Protein AF-0000000066933331 (afdb_homodimer)

Sequence (356 aa):
MRSFTIAAAAALVSSAYAAPWTMGGLWGAKFDPTKCLTQGTVESIVDGFGKLISAYTDADAQRLLADDLVDYSDSINSLIGAPVGTATFPSKAAFMAGQGSQPPVPFELLAIEAYNCDTISLRWIGGLQPQPVKGITVLKASNSQGKKDTWQISTIFTEFNSIAWLQDIGGNVTYPSHMRSFTIAAAAALVSSAYAAPWTMGGLWGAKFDPTKCLTQGTVESIVDGFGKLISAYTDADAQRLLADDLVDYSDSINSLIGAPVGTATFPSKAAFMAGQGSQPPVPFELLAIEAYNCDTISLRWIGGLQPQPVKGITVLKASNSQGKKDTWQISTIFTEFNSIAWLQDIGGNVTYPSH

Organism: NCBI:txid1442368

Radius of gyration: 22.14 Å; Cα contacts (8 Å, |Δi|>4): 715; chains: 2; bounding box: 52×59×104 Å

InterPro domains:
  IPR058645 NTF2-like domain [PF26534] (35-171)

Solvent-accessible surface area (backbone atoms only — not comparable to full-atom values): 19143 Å² total; per-residue (Å²): 135,87,78,78,77,77,78,78,77,77,76,77,75,71,74,74,71,69,61,70,75,68,35,28,38,73,89,65,39,64,64,47,56,44,74,25,57,44,72,70,54,49,52,50,52,52,52,50,52,44,33,55,47,39,59,62,48,70,68,56,49,62,62,42,41,28,84,75,14,34,31,35,22,48,20,58,16,58,74,72,72,41,67,68,89,46,65,61,22,77,29,38,66,48,37,52,55,53,51,71,68,48,77,65,40,52,63,42,82,70,41,79,63,23,48,43,53,42,25,38,31,34,34,33,38,32,66,49,55,89,43,64,27,50,32,35,38,39,39,33,45,42,40,90,77,57,39,70,87,46,58,16,38,32,34,39,40,40,18,20,19,29,49,43,50,39,44,41,68,60,20,47,75,42,72,53,84,128,136,84,79,77,78,78,77,79,76,77,74,76,74,69,74,72,72,68,62,68,75,67,34,29,37,76,88,68,42,64,64,47,55,44,74,27,60,44,71,69,53,49,51,51,51,52,51,49,53,44,34,55,46,39,60,62,47,69,67,55,48,62,63,43,41,28,84,75,15,34,31,34,21,46,20,57,16,58,75,72,71,42,66,67,90,45,66,60,21,77,28,41,67,50,37,52,56,52,52,71,70,48,78,64,40,52,62,41,81,71,41,79,62,23,48,43,52,42,25,38,32,33,35,32,37,32,67,49,56,91,44,63,28,48,33,35,37,39,38,32,45,42,39,89,76,56,40,69,85,46,58,16,38,32,35,38,41,40,18,20,19,30,49,43,49,39,43,42,67,60,20,46,75,44,74,52,85,126

pLDDT: mean 85.74, std 23.67, range [25.78, 98.94]

Nearest PDB structures (foldseek):
  3ov4-assembly1_B  TM=7.695E-01  e=1.126E-04  Comamonas testosteroni
  3nuv-assembly1_A  TM=7.396E-01  e=1.722E-04  Comamonas testosteroni
  3nm2-assembly1_A-2  TM=6.949E-01  e=1.829E-04  Comamonas testosteroni
  2rcd-assembly2_C  TM=5.968E-01  e=3.159E-04  Pectobacterium atrosepticum SCRI1043
  6d63-assembly3_E  TM=5.557E-01  e=1.620E-04  Pseudomonas sp. ADP

Structure (mmCIF, N/CA/C/O backbone):
data_AF-0000000066933331-model_v1
#
loop_
_entity.id
_entity.type
_entity.pdbx_description
1 polymer 'Unplaced genomic scaffold supercont1.5, whole genome shotgun sequence'
#
loop_
_atom_site.group_PDB
_atom_site.id
_atom_site.type_symbol
_atom_site.label_atom_id
_atom_site.label_alt_id
_atom_site.label_comp_id
_atom_site.label_asym_id
_atom_site.label_entity_id
_atom_site.label_seq_id
_atom_site.pdbx_PDB_ins_code
_atom_site.Cartn_x
_atom_site.Cartn_y
_atom_site.Cartn_z
_atom_site.occupancy
_atom_site.B_iso_or_equiv
_atom_site.auth_seq_id
_atom_site.auth_comp_id
_atom_site.auth_asym_id
_atom_site.auth_atom_id
_atom_site.pdbx_PDB_model_num
ATOM 1 N N . MET A 1 1 ? 1.608 27.766 -49.719 1 29.19 1 MET A N 1
ATOM 2 C CA . MET A 1 1 ? 0.701 27.844 -48.562 1 29.19 1 MET A CA 1
ATOM 3 C C . MET A 1 1 ? 1.334 27.219 -47.344 1 29.19 1 MET A C 1
ATOM 5 O O . MET A 1 1 ? 1.718 26.047 -47.344 1 29.19 1 MET A O 1
ATOM 9 N N . ARG A 1 2 ? 2.156 28.031 -46.531 1 32.22 2 ARG A N 1
ATOM 10 C CA . ARG A 1 2 ? 2.975 27.781 -45.344 1 32.22 2 ARG A CA 1
ATOM 11 C C . ARG A 1 2 ? 2.113 27.328 -44.156 1 32.22 2 ARG A C 1
ATOM 13 O O . ARG A 1 2 ? 1.21 28.047 -43.75 1 32.22 2 ARG A O 1
ATOM 20 N N . SER A 1 3 ? 1.773 26.031 -44.125 1 32.88 3 SER A N 1
ATOM 21 C CA . SER A 1 3 ? 0.989 25.391 -43.062 1 32.88 3 SER A CA 1
ATOM 22 C C . SER A 1 3 ? 1.584 25.656 -41.688 1 32.88 3 SER A C 1
ATOM 24 O O . SER A 1 3 ? 2.754 25.344 -41.469 1 32.88 3 SER A O 1
ATOM 26 N N . PHE A 1 4 ? 1.168 26.734 -41.062 1 30.53 4 PHE A N 1
ATOM 27 C CA . PHE A 1 4 ? 1.525 27.109 -39.688 1 30.53 4 PHE A CA 1
ATOM 28 C C . PHE A 1 4 ? 1.073 26.031 -38.719 1 30.53 4 PHE A C 1
ATOM 30 O O . PHE A 1 4 ? -0.117 25.719 -38.625 1 30.53 4 PHE A O 1
ATOM 37 N N . THR A 1 5 ? 1.896 25 -38.562 1 30.91 5 THR A N 1
ATOM 38 C CA . THR A 1 5 ? 1.722 23.984 -37.531 1 30.91 5 THR A CA 1
ATOM 39 C C . THR A 1 5 ? 1.702 24.625 -36.125 1 30.91 5 THR A C 1
ATOM 41 O O . THR A 1 5 ? 2.682 25.25 -35.719 1 30.91 5 THR A O 1
ATOM 44 N N . ILE A 1 6 ? 0.53 25.047 -35.625 1 32.19 6 ILE A N 1
ATOM 45 C CA . ILE A 1 6 ? 0.314 25.547 -34.281 1 32.19 6 ILE A CA 1
ATOM 46 C C . ILE A 1 6 ? 0.701 24.469 -33.281 1 32.19 6 ILE A C 1
ATOM 48 O O . ILE A 1 6 ? 0.153 23.359 -33.281 1 32.19 6 ILE A O 1
ATOM 52 N N . ALA A 1 7 ? 1.935 24.422 -32.844 1 26.97 7 ALA A N 1
ATOM 53 C CA . ALA A 1 7 ? 2.395 23.609 -31.719 1 26.97 7 ALA A CA 1
ATOM 54 C C . ALA A 1 7 ? 1.649 23.969 -30.438 1 26.97 7 ALA A C 1
ATOM 56 O O . ALA A 1 7 ? 1.784 25.094 -29.922 1 26.97 7 ALA A O 1
ATOM 57 N N . ALA A 1 8 ? 0.421 23.453 -30.266 1 28.83 8 ALA A N 1
ATOM 58 C CA . ALA A 1 8 ? -0.282 23.625 -29 1 28.83 8 ALA A CA 1
ATOM 59 C C . ALA A 1 8 ? 0.512 23.031 -27.844 1 28.83 8 ALA A C 1
ATOM 61 O O . ALA A 1 8 ? 0.828 21.828 -27.844 1 28.83 8 ALA A O 1
ATOM 62 N N . ALA A 1 9 ? 1.341 23.781 -27.141 1 26.89 9 ALA A N 1
ATOM 63 C CA . ALA A 1 9 ? 2.004 23.438 -25.891 1 26.89 9 ALA A CA 1
ATOM 64 C C . ALA A 1 9 ? 0.987 23.016 -24.828 1 26.89 9 ALA A C 1
ATOM 66 O O . ALA A 1 9 ? 0.064 23.781 -24.516 1 26.89 9 ALA A O 1
ATOM 67 N N . ALA A 1 10 ? 0.677 21.75 -24.719 1 26.75 10 ALA A N 1
ATOM 68 C CA . ALA A 1 10 ? -0.103 21.25 -23.594 1 26.75 10 ALA A CA 1
ATOM 69 C C . ALA A 1 10 ? 0.55 21.609 -22.266 1 26.75 10 ALA A C 1
ATOM 71 O O . ALA A 1 10 ? 1.721 21.297 -22.047 1 26.75 10 ALA A O 1
ATOM 72 N N . ALA A 1 11 ? 0.148 22.688 -21.641 1 25.78 11 ALA A N 1
ATOM 73 C CA . ALA A 1 11 ? 0.518 23.047 -20.281 1 25.78 11 ALA A CA 1
ATOM 74 C C . ALA A 1 11 ? 0.175 21.922 -19.312 1 25.78 11 ALA A C 1
ATOM 76 O O . ALA A 1 11 ? -0.97 21.469 -19.25 1 25.78 11 ALA A O 1
ATOM 77 N N . LEU A 1 12 ? 1.125 21.016 -19.047 1 29.97 12 LEU A N 1
ATOM 78 C CA . LEU A 1 12 ? 1.046 20.141 -17.875 1 29.97 12 LEU A CA 1
ATOM 79 C C . LEU A 1 12 ? 0.644 20.938 -16.641 1 29.97 12 LEU A C 1
ATOM 81 O O . LEU A 1 12 ? 1.375 21.828 -16.203 1 29.97 12 LEU A O 1
ATOM 85 N N . VAL A 1 13 ? -0.606 21.188 -16.484 1 27.64 13 VAL A N 1
ATOM 86 C CA . VAL A 1 13 ? -1.104 21.688 -15.203 1 27.64 13 VAL A CA 1
ATOM 87 C C . VAL A 1 13 ? -0.602 20.797 -14.062 1 27.64 13 VAL A C 1
ATOM 89 O O . VAL A 1 13 ? -1.002 19.641 -13.953 1 27.64 13 VAL A O 1
ATOM 92 N N . SER A 1 14 ? 0.63 20.812 -13.719 1 28.39 14 SER A N 1
ATOM 93 C CA . SER A 1 14 ? 1.08 20.312 -12.422 1 28.39 14 SER A CA 1
ATOM 94 C C . SER A 1 14 ? 0.183 20.812 -11.297 1 28.39 14 SER A C 1
ATOM 96 O O . SER A 1 14 ? 0.168 22 -10.992 1 28.39 14 SER A O 1
ATOM 98 N N . SER A 1 15 ? -0.965 20.281 -11.227 1 30.23 15 SER A N 1
ATOM 99 C CA . SER A 1 15 ? -1.672 20.625 -10.008 1 30.23 15 SER A CA 1
ATOM 100 C C . SER A 1 15 ? -0.768 20.5 -8.781 1 30.23 15 SER A C 1
ATOM 102 O O . SER A 1 15 ? -0.343 19.391 -8.438 1 30.23 15 SER A O 1
ATOM 104 N N . ALA A 1 16 ? 0.045 21.469 -8.555 1 30.95 16 ALA A N 1
ATOM 105 C CA . ALA A 1 16 ? 0.675 21.672 -7.25 1 30.95 16 ALA A CA 1
ATOM 106 C C . ALA A 1 16 ? -0.325 21.453 -6.117 1 30.95 16 ALA A C 1
ATOM 108 O O . ALA A 1 16 ? -1.139 22.344 -5.824 1 30.95 16 ALA A O 1
ATOM 109 N N . TYR A 1 17 ? -0.846 20.203 -6.031 1 33.69 17 TYR A N 1
ATOM 110 C CA . TYR A 1 17 ? -1.514 20 -4.754 1 33.69 17 TYR A CA 1
ATOM 111 C C . TYR A 1 17 ? -0.603 20.375 -3.592 1 33.69 17 TYR A C 1
ATOM 113 O O . TYR A 1 17 ? 0.454 19.766 -3.4 1 33.69 17 TYR A O 1
ATOM 121 N N . ALA A 1 18 ? -0.467 21.594 -3.342 1 33.47 18 ALA A N 1
ATOM 122 C CA . ALA A 1 18 ? 0.162 22.062 -2.111 1 33.47 18 ALA A CA 1
ATOM 123 C C . ALA A 1 18 ? -0.243 21.203 -0.92 1 33.47 18 ALA A C 1
ATOM 125 O O . ALA A 1 18 ? -1.431 21.062 -0.619 1 33.47 18 ALA A O 1
ATOM 126 N N . ALA A 1 19 ? 0.526 20.156 -0.664 1 39.53 19 ALA A N 1
ATOM 127 C CA . ALA A 1 19 ? 0.299 19.391 0.562 1 39.53 19 ALA A CA 1
ATOM 128 C C . ALA A 1 19 ? 0.139 20.328 1.763 1 39.53 19 ALA A C 1
ATOM 130 O O . ALA A 1 19 ? 0.969 21.203 1.987 1 39.53 19 ALA A O 1
ATOM 131 N N . PRO A 1 20 ? -1.086 20.469 2.166 1 38.31 20 PRO A N 1
ATOM 132 C CA . PRO A 1 20 ? -1.28 21.391 3.283 1 38.31 20 PRO A CA 1
ATOM 133 C C . PRO A 1 20 ? -0.261 21.188 4.402 1 38.31 20 PRO A C 1
ATOM 135 O O . PRO A 1 20 ? -0.305 21.891 5.414 1 38.31 20 PRO A O 1
ATOM 138 N N . TRP A 1 21 ? 0.628 20.062 4.258 1 39.38 21 TRP A N 1
ATOM 139 C CA . TRP A 1 21 ? 1.541 19.844 5.375 1 39.38 21 TRP A CA 1
ATOM 140 C C . TRP A 1 21 ? 2.488 21.031 5.547 1 39.38 21 TRP A C 1
ATOM 142 O O . TRP A 1 21 ? 3.355 21.016 6.426 1 39.38 21 TRP A O 1
ATOM 152 N N . THR A 1 22 ? 2.605 21.781 4.5 1 35.78 22 THR A N 1
ATOM 153 C CA . THR A 1 22 ? 3.525 22.875 4.82 1 35.78 22 THR A CA 1
ATOM 154 C C . THR A 1 22 ? 2.936 23.781 5.895 1 35.78 22 THR A C 1
ATOM 156 O O . THR A 1 22 ? 3.336 24.938 6.027 1 35.78 22 THR A O 1
ATOM 159 N N . MET A 1 23 ? 1.629 23.406 6.27 1 34.94 23 MET A N 1
ATOM 160 C CA . MET A 1 23 ? 1.039 24.469 7.082 1 34.94 23 MET A CA 1
ATOM 161 C C . MET A 1 23 ? 1.797 24.641 8.391 1 34.94 23 MET A C 1
ATOM 163 O O . MET A 1 23 ? 2.283 23.656 8.961 1 34.94 23 MET A O 1
ATOM 167 N N . GLY A 1 24 ? 2.311 25.734 8.758 1 32.66 24 GLY A N 1
ATOM 168 C CA . GLY A 1 24 ? 2.883 26.266 9.984 1 32.66 24 GLY A CA 1
ATOM 169 C C . GLY A 1 24 ? 2.139 25.812 11.227 1 32.66 24 GLY A C 1
ATOM 170 O O . GLY A 1 24 ? 0.935 25.562 11.18 1 32.66 24 GLY A O 1
ATOM 171 N N . GLY A 1 25 ? 2.584 25.047 12.25 1 33.28 25 GLY A N 1
ATOM 172 C CA . GLY A 1 25 ? 2.148 24.641 13.578 1 33.28 25 GLY A CA 1
ATOM 173 C C . GLY A 1 25 ? 1.088 25.562 14.156 1 33.28 25 GLY A C 1
ATOM 174 O O . GLY A 1 25 ? 0.894 26.688 13.672 1 33.28 25 GLY A O 1
ATOM 175 N N . LEU A 1 26 ? 0.076 25.031 14.984 1 37.22 26 LEU A N 1
ATOM 176 C CA . LEU A 1 26 ? -0.828 25.891 15.75 1 37.22 26 LEU A CA 1
ATOM 177 C C . LEU A 1 26 ? -0.174 27.219 16.062 1 37.22 26 LEU A C 1
ATOM 179 O O . LEU A 1 26 ? -0.771 28.281 15.836 1 37.22 26 LEU A O 1
ATOM 183 N N . TRP A 1 27 ? 0.528 27.156 17.203 1 39.94 27 TRP A N 1
ATOM 184 C CA . TRP A 1 27 ? 1.166 28.281 17.875 1 39.94 27 TRP A CA 1
ATOM 185 C C . TRP A 1 27 ? 2.402 28.75 17.109 1 39.94 27 TRP A C 1
ATOM 187 O O . TRP A 1 27 ? 3.445 29.016 17.719 1 39.94 27 TRP A O 1
ATOM 197 N N . GLY A 1 28 ? 2.133 28.922 15.719 1 47.12 28 GLY A N 1
ATOM 198 C CA . GLY A 1 28 ? 3.24 29.578 15.039 1 47.12 28 GLY A CA 1
ATOM 199 C C . GLY A 1 28 ? 4.375 28.625 14.703 1 47.12 28 GLY A C 1
ATOM 200 O O . GLY A 1 28 ? 5.512 29.062 14.492 1 47.12 28 GLY A O 1
ATOM 201 N N . ALA A 1 29 ? 4.211 27.406 15.219 1 51.88 29 ALA A N 1
ATOM 202 C CA . ALA A 1 29 ? 5.441 26.641 15.039 1 51.88 29 ALA A CA 1
ATOM 203 C C . ALA A 1 29 ? 5.73 26.406 13.555 1 51.88 29 ALA A C 1
ATOM 205 O O . ALA A 1 29 ? 4.836 26.016 12.805 1 51.88 29 ALA A O 1
ATOM 206 N N . LYS A 1 30 ? 6.645 27.141 13.039 1 63.69 30 LYS A N 1
ATOM 207 C CA . LYS A 1 30 ? 7.227 27.156 11.703 1 63.69 30 LYS A CA 1
ATOM 208 C C . LYS A 1 30 ? 7.539 25.75 11.219 1 63.69 30 LYS A C 1
ATOM 210 O O . LYS A 1 30 ? 7.996 24.906 12 1 63.69 30 LYS A O 1
ATOM 215 N N . PHE A 1 31 ? 6.82 25.297 10.258 1 80.62 31 PHE A N 1
ATOM 216 C CA . PHE A 1 31 ? 7.238 24.078 9.578 1 80.62 31 PHE A CA 1
ATOM 217 C C . PHE A 1 31 ? 8.758 23.922 9.609 1 80.62 31 PHE A C 1
ATOM 219 O O . PHE A 1 31 ? 9.484 24.859 9.273 1 80.62 31 PHE A O 1
ATOM 226 N N . ASP A 1 32 ? 9.188 22.844 10.242 1 90.38 32 ASP A N 1
ATOM 227 C CA . ASP A 1 32 ? 10.617 22.531 10.328 1 90.38 32 ASP A CA 1
ATOM 228 C C . ASP A 1 32 ? 10.992 21.391 9.383 1 90.38 32 ASP A C 1
ATOM 230 O O . ASP A 1 32 ? 10.68 20.234 9.656 1 90.38 32 ASP A O 1
ATOM 234 N N . PRO A 1 33 ? 11.594 21.719 8.359 1 93 33 PRO A N 1
ATOM 235 C CA . PRO A 1 33 ? 11.93 20.688 7.367 1 93 33 PRO A CA 1
ATOM 236 C C . PRO A 1 33 ? 12.922 19.656 7.895 1 93 33 PRO A C 1
ATOM 238 O O . PRO A 1 33 ? 13.18 18.641 7.234 1 93 33 PRO A O 1
ATOM 241 N N . THR A 1 34 ? 13.508 19.859 9.055 1 94.94 34 THR A N 1
ATOM 242 C CA . THR A 1 34 ? 14.398 18.859 9.648 1 94.94 34 THR A CA 1
ATOM 243 C C . THR A 1 34 ? 13.617 17.828 10.453 1 94.94 34 THR A C 1
ATOM 245 O O . THR A 1 34 ? 14.148 16.781 10.797 1 94.94 34 THR A O 1
ATOM 248 N N . LYS A 1 35 ? 12.383 18.156 10.68 1 94.5 35 LYS A N 1
ATOM 249 C CA . LYS A 1 35 ? 11.562 17.281 11.516 1 94.5 35 LYS A CA 1
ATOM 250 C C . LYS A 1 35 ? 10.422 16.656 10.719 1 94.5 35 LYS A C 1
ATOM 252 O O . LYS A 1 35 ? 9.828 15.664 11.141 1 94.5 35 LYS A O 1
ATOM 257 N N . CYS A 1 36 ? 10.125 17.391 9.648 1 95.94 36 CYS A N 1
ATOM 258 C CA . CYS A 1 36 ? 9.039 16.891 8.812 1 95.94 36 CYS A CA 1
ATOM 259 C C . CYS A 1 36 ? 9.422 16.938 7.34 1 95.94 36 CYS A C 1
ATOM 261 O O . CYS A 1 36 ? 10.031 17.906 6.879 1 95.94 36 CYS A O 1
ATOM 263 N N . LEU A 1 37 ? 8.922 15.93 6.668 1 96.12 37 LEU A N 1
ATOM 264 C CA . LEU A 1 37 ? 9.164 15.867 5.23 1 96.12 37 LEU A CA 1
ATOM 265 C C . LEU A 1 37 ? 8.477 17.031 4.512 1 96.12 37 LEU A C 1
ATOM 267 O O . LEU A 1 37 ? 7.332 17.359 4.816 1 96.12 37 LEU A O 1
ATOM 271 N N . THR A 1 38 ? 9.195 17.594 3.572 1 94.75 38 THR A N 1
ATOM 272 C CA . THR A 1 38 ? 8.633 18.547 2.625 1 94.75 38 THR A CA 1
ATOM 273 C C . THR A 1 38 ? 8.305 17.875 1.3 1 94.75 38 THR A C 1
ATOM 275 O O . THR A 1 38 ? 8.766 16.75 1.037 1 94.75 38 THR A O 1
ATOM 278 N N . GLN A 1 39 ? 7.492 18.516 0.484 1 94.69 39 GLN A N 1
ATOM 279 C CA . GLN A 1 39 ? 7.172 17.969 -0.829 1 94.69 39 GLN A CA 1
ATOM 280 C C . GLN A 1 39 ? 8.438 17.688 -1.632 1 94.69 39 GLN A C 1
ATOM 282 O O . GLN A 1 39 ? 8.562 16.641 -2.258 1 94.69 39 GLN A O 1
ATOM 287 N N . GLY A 1 40 ? 9.312 18.625 -1.616 1 96.56 40 GLY A N 1
ATOM 288 C CA . GLY A 1 40 ? 10.555 18.438 -2.338 1 96.56 40 GLY A CA 1
ATOM 289 C C . GLY A 1 40 ? 11.352 17.234 -1.862 1 96.56 40 GLY A C 1
ATOM 290 O O . GLY A 1 40 ? 11.867 16.469 -2.674 1 96.56 40 GLY A O 1
ATOM 291 N N . THR A 1 41 ? 11.461 17.094 -0.54 1 97.38 41 THR A N 1
ATOM 292 C CA . THR A 1 41 ? 12.172 15.945 0.021 1 97.38 41 THR A CA 1
ATOM 293 C C . THR A 1 41 ? 11.469 14.641 -0.333 1 97.38 41 THR A C 1
ATOM 295 O O . THR A 1 41 ? 12.125 13.656 -0.679 1 97.38 41 THR A O 1
ATOM 298 N N . VAL A 1 42 ? 10.188 14.641 -0.296 1 98.31 42 VAL A N 1
ATOM 299 C CA . VAL A 1 42 ? 9.398 13.469 -0.654 1 98.31 42 VAL A CA 1
ATOM 300 C C . VAL A 1 42 ? 9.695 13.062 -2.098 1 98.31 42 VAL A C 1
ATOM 302 O O . VAL A 1 42 ? 9.984 11.898 -2.377 1 98.31 42 VAL A O 1
ATOM 305 N N . GLU A 1 43 ? 9.633 13.961 -2.963 1 98.31 43 GLU A N 1
ATOM 306 C CA . GLU A 1 43 ? 9.883 13.688 -4.375 1 98.31 43 GLU A CA 1
ATOM 307 C C . GLU A 1 43 ? 11.297 13.148 -4.59 1 98.31 43 GLU A C 1
ATOM 309 O O . GLU A 1 43 ? 11.508 12.219 -5.371 1 98.31 43 GLU A O 1
ATOM 314 N N . SER A 1 44 ? 12.211 13.711 -3.883 1 98.06 44 SER A N 1
ATOM 315 C CA . SER A 1 44 ? 13.594 13.258 -3.984 1 98.06 44 SER A CA 1
ATOM 316 C C . SER A 1 44 ? 13.75 11.828 -3.484 1 98.06 44 SER A C 1
ATOM 318 O O . SER A 1 44 ? 14.414 11.008 -4.121 1 98.06 44 SER A O 1
ATOM 320 N N . ILE A 1 45 ? 13.141 11.508 -2.383 1 98.69 45 ILE A N 1
ATOM 321 C CA . ILE A 1 45 ? 13.219 10.172 -1.798 1 98.69 45 ILE A CA 1
ATOM 322 C C . ILE A 1 45 ? 12.555 9.164 -2.734 1 98.69 45 ILE A C 1
ATOM 324 O O . ILE A 1 45 ? 13.117 8.094 -2.998 1 98.69 45 ILE A O 1
ATOM 328 N N . VAL A 1 46 ? 11.438 9.523 -3.295 1 98.88 46 VAL A N 1
ATOM 329 C CA . VAL A 1 46 ? 10.688 8.617 -4.164 1 98.88 46 VAL A CA 1
ATOM 330 C C . VAL A 1 46 ? 11.469 8.375 -5.457 1 98.88 46 VAL A C 1
ATOM 332 O O . VAL A 1 46 ? 11.562 7.242 -5.926 1 98.88 46 VAL A O 1
ATOM 335 N N . ASP A 1 47 ? 12.008 9.43 -5.969 1 98.44 47 ASP A N 1
ATOM 336 C CA . ASP A 1 47 ? 12.852 9.281 -7.148 1 98.44 47 ASP A CA 1
ATOM 337 C C . ASP A 1 47 ? 14.047 8.375 -6.855 1 98.44 47 ASP A C 1
ATOM 339 O O . ASP A 1 47 ? 14.367 7.488 -7.645 1 98.44 47 ASP A O 1
ATOM 343 N N . GLY A 1 48 ? 14.703 8.633 -5.801 1 98.62 48 GLY A N 1
ATOM 344 C CA . GLY A 1 48 ? 15.82 7.801 -5.383 1 98.62 48 GLY A CA 1
ATOM 345 C C . GLY A 1 48 ? 15.438 6.34 -5.211 1 98.62 48 GLY A C 1
ATOM 346 O O . GLY A 1 48 ? 16.156 5.449 -5.66 1 98.62 48 GLY A O 1
ATOM 347 N N . PHE A 1 49 ? 14.352 6.094 -4.551 1 98.75 49 PHE A N 1
ATOM 348 C CA . PHE A 1 49 ? 13.859 4.73 -4.375 1 98.75 49 PHE A CA 1
ATOM 349 C C . PHE A 1 49 ? 13.68 4.043 -5.723 1 98.75 49 PHE A C 1
ATOM 351 O O . PHE A 1 49 ? 14.117 2.904 -5.91 1 98.75 49 PHE A O 1
ATOM 358 N N . GLY A 1 50 ? 12.977 4.73 -6.648 1 98.5 50 GLY A N 1
ATOM 359 C CA . GLY A 1 50 ? 12.828 4.184 -7.988 1 98.5 50 GLY A CA 1
ATOM 360 C C . GLY A 1 50 ? 14.156 3.824 -8.633 1 98.5 50 GLY A C 1
ATOM 361 O O . GLY A 1 50 ? 14.273 2.785 -9.289 1 98.5 50 GLY A O 1
ATOM 362 N N . LYS A 1 51 ? 15.156 4.629 -8.438 1 97.81 51 LYS A N 1
ATOM 363 C CA . LYS A 1 51 ? 16.484 4.387 -9.008 1 97.81 51 LYS A CA 1
ATOM 364 C C . LYS A 1 51 ? 17.141 3.168 -8.367 1 97.81 51 LYS A C 1
ATOM 366 O O . LYS A 1 51 ? 17.875 2.434 -9.031 1 97.81 51 LYS A O 1
ATOM 371 N N . LEU A 1 52 ? 16.875 2.922 -7.086 1 98.19 52 LEU A N 1
ATOM 372 C CA . LEU A 1 52 ? 17.422 1.739 -6.43 1 98.19 52 LEU A CA 1
ATOM 373 C C . LEU A 1 52 ? 16.906 0.464 -7.086 1 98.19 52 LEU A C 1
ATOM 375 O O . LEU A 1 52 ? 17.516 -0.598 -6.961 1 98.19 52 LEU A O 1
ATOM 379 N N . ILE A 1 53 ? 15.812 0.577 -7.805 1 96.69 53 ILE A N 1
ATOM 380 C CA . ILE A 1 53 ? 15.188 -0.574 -8.445 1 96.69 53 ILE A CA 1
ATOM 381 C C . ILE A 1 53 ? 15.586 -0.625 -9.922 1 96.69 53 ILE A C 1
ATOM 383 O O . ILE A 1 53 ? 15.922 -1.691 -10.445 1 96.69 53 ILE A O 1
ATOM 387 N N . SER A 1 54 ? 15.68 0.513 -10.547 1 97 54 SER A N 1
ATOM 388 C CA . SER A 1 54 ? 15.773 0.549 -12 1 97 54 SER A CA 1
ATOM 389 C C . SER A 1 54 ? 17.203 0.817 -12.453 1 97 54 SER A C 1
ATOM 391 O O . SER A 1 54 ? 17.547 0.565 -13.609 1 97 54 SER A O 1
ATOM 393 N N . ALA A 1 55 ? 18.016 1.382 -11.617 1 97.31 55 ALA A N 1
ATOM 394 C CA . ALA A 1 55 ? 19.375 1.817 -11.945 1 97.31 55 ALA A CA 1
ATOM 395 C C . ALA A 1 55 ? 20.25 1.872 -10.695 1 97.31 55 ALA A C 1
ATOM 397 O O . ALA A 1 55 ? 20.891 2.887 -10.43 1 97.31 55 ALA A O 1
ATOM 398 N N . TYR A 1 56 ? 20.422 0.787 -10.094 1 97.69 56 TYR A N 1
ATOM 399 C CA . TYR A 1 56 ? 21.047 0.668 -8.781 1 97.69 56 TYR A CA 1
ATOM 400 C C . TYR A 1 56 ? 22.5 1.093 -8.82 1 97.69 56 TYR A C 1
ATOM 402 O O . TYR A 1 56 ? 23.25 0.701 -9.727 1 97.69 56 T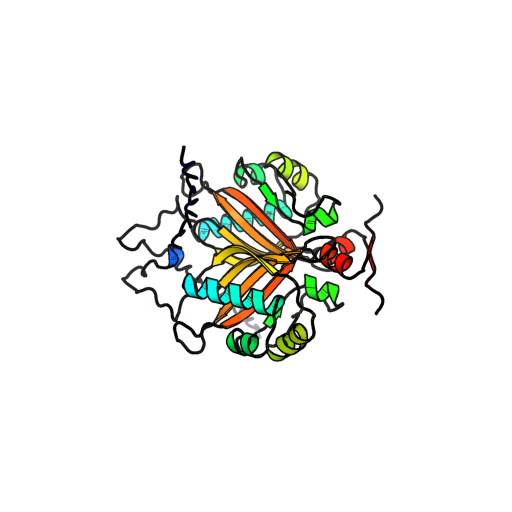YR A O 1
ATOM 410 N N . THR A 1 57 ? 22.891 1.862 -7.844 1 98 57 THR A N 1
ATOM 411 C CA . THR A 1 57 ? 24.281 2.09 -7.512 1 98 57 THR A CA 1
ATOM 412 C C . THR A 1 57 ? 24.5 2.051 -6 1 98 57 THR A C 1
ATOM 414 O O . THR A 1 57 ? 23.625 2.451 -5.234 1 98 57 THR A O 1
ATOM 417 N N . ASP A 1 58 ? 25.672 1.611 -5.621 1 98.06 58 ASP A N 1
ATOM 418 C CA . ASP A 1 58 ? 26.031 1.627 -4.203 1 98.06 58 ASP A CA 1
ATOM 419 C C . ASP A 1 58 ? 25.969 3.045 -3.637 1 98.06 58 ASP A C 1
ATOM 421 O O . ASP A 1 58 ? 25.562 3.242 -2.488 1 98.06 58 ASP A O 1
ATOM 425 N N . ALA A 1 59 ? 26.375 3.949 -4.414 1 98 59 ALA A N 1
ATOM 426 C CA . ALA A 1 59 ? 26.406 5.336 -3.961 1 98 59 ALA A CA 1
ATOM 427 C C . ALA A 1 59 ? 25.016 5.836 -3.627 1 98 59 ALA A C 1
ATOM 429 O O . ALA A 1 59 ? 24.797 6.473 -2.592 1 98 59 ALA A O 1
ATOM 430 N N . ASP A 1 60 ? 24.078 5.562 -4.461 1 98.25 60 ASP A N 1
ATOM 431 C CA . ASP A 1 60 ? 22.688 5.957 -4.203 1 98.25 60 ASP A CA 1
ATOM 432 C C . ASP A 1 60 ? 22.141 5.254 -2.963 1 98.25 60 ASP A C 1
ATOM 434 O O . ASP A 1 60 ? 21.469 5.875 -2.145 1 98.25 60 ASP A O 1
ATOM 438 N N . ALA A 1 61 ? 22.422 4 -2.865 1 98.75 61 ALA A N 1
ATOM 439 C CA . ALA A 1 61 ? 21.953 3.24 -1.712 1 98.75 61 ALA A CA 1
ATOM 440 C C . ALA A 1 61 ? 22.516 3.803 -0.413 1 98.75 61 ALA A C 1
ATOM 442 O O . ALA A 1 61 ? 21.797 4.008 0.558 1 98.75 61 ALA A O 1
ATOM 443 N N . GLN A 1 62 ? 23.797 4.078 -0.418 1 98 62 GLN A N 1
ATOM 444 C CA . GLN A 1 62 ? 24.453 4.625 0.766 1 98 62 GLN A CA 1
ATOM 445 C C . GLN A 1 62 ? 23.844 5.973 1.156 1 98 62 GLN A C 1
ATOM 447 O O . GLN A 1 62 ? 23.672 6.262 2.342 1 98 62 GLN A O 1
ATOM 452 N N . ARG A 1 63 ? 23.516 6.723 0.249 1 97.38 63 ARG A N 1
ATOM 453 C CA . ARG A 1 63 ? 22.984 8.062 0.49 1 97.38 63 ARG A CA 1
ATOM 454 C C . ARG A 1 63 ? 21.531 8 0.961 1 97.38 63 ARG A C 1
ATOM 456 O O . ARG A 1 63 ? 21.141 8.742 1.864 1 97.38 63 ARG A O 1
ATOM 463 N N . LEU A 1 64 ? 20.797 7.117 0.368 1 98.62 64 LEU A N 1
ATOM 464 C CA . LEU A 1 64 ? 19.344 7.152 0.508 1 98.62 64 LEU A CA 1
ATOM 465 C C . LEU A 1 64 ? 18.891 6.293 1.68 1 98.62 64 LEU A C 1
ATOM 467 O O . LEU A 1 64 ? 17.797 6.492 2.217 1 98.62 64 LEU A O 1
ATOM 471 N N . LEU A 1 65 ? 19.672 5.297 2.049 1 98.88 65 LEU A N 1
ATOM 472 C CA . LEU A 1 65 ? 19.219 4.328 3.043 1 98.88 65 LEU A CA 1
ATOM 473 C C . LEU A 1 65 ? 19.859 4.609 4.402 1 98.88 65 LEU A C 1
ATOM 475 O O . LEU A 1 65 ? 21.062 4.82 4.492 1 98.88 65 LEU A O 1
ATOM 479 N N . ALA A 1 66 ? 19.016 4.645 5.387 1 98.81 66 ALA A N 1
ATOM 480 C CA . ALA A 1 66 ? 19.5 4.805 6.758 1 98.81 66 ALA A CA 1
ATOM 481 C C . ALA A 1 66 ? 20.266 3.57 7.215 1 98.81 66 ALA A C 1
ATOM 483 O O . ALA A 1 66 ? 20.062 2.473 6.695 1 98.81 66 ALA A O 1
ATOM 484 N N . ASP A 1 67 ? 21.047 3.689 8.234 1 98.19 67 ASP A N 1
ATOM 485 C CA . ASP A 1 67 ? 21.875 2.596 8.734 1 98.19 67 ASP A CA 1
ATOM 486 C C . ASP A 1 67 ? 21.016 1.495 9.352 1 98.19 67 ASP A C 1
ATOM 488 O O . ASP A 1 67 ? 21.391 0.322 9.336 1 98.19 67 ASP A O 1
ATOM 492 N N . ASP A 1 68 ? 19.859 1.823 9.828 1 98.38 68 ASP A N 1
ATOM 493 C CA . ASP A 1 68 ? 19 0.856 10.5 1 98.38 68 ASP A CA 1
ATOM 494 C C . ASP A 1 68 ? 17.875 0.388 9.57 1 98.38 68 ASP A C 1
ATOM 496 O O . ASP A 1 68 ? 16.812 -0.041 10.039 1 98.38 68 ASP A O 1
ATOM 500 N N . LEU A 1 69 ? 18.094 0.473 8.242 1 98.81 69 LEU A N 1
ATOM 501 C CA . LEU A 1 69 ? 17.094 0.072 7.258 1 98.81 69 LEU A CA 1
ATOM 502 C C . LEU A 1 69 ? 16.641 -1.364 7.5 1 98.81 69 LEU A C 1
ATOM 504 O O . LEU A 1 69 ? 17.469 -2.254 7.715 1 98.81 69 LEU A O 1
ATOM 508 N N . VAL A 1 70 ? 15.305 -1.566 7.445 1 98.88 70 VAL A N 1
ATOM 509 C CA . VAL A 1 70 ? 14.711 -2.889 7.277 1 98.88 70 VAL A CA 1
ATOM 510 C C . VAL A 1 70 ? 13.656 -2.846 6.172 1 98.88 70 VAL A C 1
ATOM 512 O O . VAL A 1 70 ? 12.883 -1.893 6.082 1 98.88 70 VAL A O 1
ATOM 515 N N . ASP A 1 71 ? 13.695 -3.889 5.383 1 98.81 71 ASP A N 1
ATOM 516 C CA . ASP A 1 71 ? 12.781 -3.986 4.246 1 98.81 71 ASP A CA 1
ATOM 517 C C . ASP A 1 71 ? 11.891 -5.219 4.363 1 98.81 71 ASP A C 1
ATOM 519 O O . ASP A 1 71 ? 12.375 -6.328 4.578 1 98.81 71 ASP A O 1
ATOM 523 N N . TYR A 1 72 ? 10.57 -4.961 4.191 1 98.88 72 TYR A N 1
ATOM 524 C CA . TYR A 1 72 ? 9.578 -6.027 4.273 1 98.88 72 TYR A CA 1
ATOM 525 C C . TYR A 1 72 ? 8.758 -6.113 2.988 1 98.88 72 TYR A C 1
ATOM 527 O O . TYR A 1 72 ? 8.195 -5.113 2.537 1 98.88 72 TYR A O 1
ATOM 535 N N . SER A 1 73 ? 8.68 -7.297 2.475 1 98.75 73 SER A N 1
ATOM 536 C CA . SER A 1 73 ? 7.793 -7.613 1.361 1 98.75 73 SER A CA 1
ATOM 537 C C . SER A 1 73 ? 7.488 -9.109 1.303 1 98.75 73 SER A C 1
ATOM 539 O O . SER A 1 73 ? 8.328 -9.898 0.865 1 98.75 73 SER A O 1
ATOM 541 N N . ASP A 1 74 ? 6.312 -9.477 1.595 1 98.69 74 ASP A N 1
ATOM 542 C CA . ASP A 1 74 ? 5.934 -10.883 1.486 1 98.69 74 ASP A CA 1
ATOM 543 C C . ASP A 1 74 ? 5.82 -11.312 0.024 1 98.69 74 ASP A C 1
ATOM 545 O O . ASP A 1 74 ? 6.035 -12.484 -0.305 1 98.69 74 ASP A O 1
ATOM 549 N N . SER A 1 75 ? 5.52 -10.359 -0.876 1 98.38 75 SER A N 1
ATOM 550 C CA . SER A 1 75 ? 5.559 -10.656 -2.305 1 98.38 75 SER A CA 1
ATOM 551 C C . SER A 1 75 ? 6.941 -11.125 -2.732 1 98.38 75 SER A C 1
ATOM 553 O O . SER A 1 75 ? 7.074 -12.141 -3.42 1 98.38 75 SER A O 1
ATOM 555 N N . ILE A 1 76 ? 7.945 -10.375 -2.312 1 97.31 76 ILE A N 1
ATOM 556 C CA . ILE A 1 76 ? 9.312 -10.75 -2.646 1 97.31 76 ILE A CA 1
ATOM 557 C C . ILE A 1 76 ? 9.664 -12.07 -1.953 1 97.31 76 ILE A C 1
ATOM 559 O O . ILE A 1 76 ? 10.234 -12.969 -2.572 1 97.31 76 ILE A O 1
ATOM 563 N N . ASN A 1 77 ? 9.312 -12.195 -0.666 1 97.56 77 ASN A N 1
ATOM 564 C CA . ASN A 1 77 ? 9.633 -13.406 0.083 1 97.56 77 ASN A CA 1
ATOM 565 C C . ASN A 1 77 ? 9.055 -14.648 -0.584 1 97.56 77 ASN A C 1
ATOM 567 O O . ASN A 1 77 ? 9.719 -15.688 -0.667 1 97.56 77 ASN A O 1
ATOM 571 N N . SER A 1 78 ? 7.898 -14.547 -1.107 1 96.94 78 SER A N 1
ATOM 572 C CA . SER A 1 78 ? 7.285 -15.672 -1.804 1 96.94 78 SER A CA 1
ATOM 573 C C . SER A 1 78 ? 8.055 -16.016 -3.076 1 96.94 78 SER A C 1
ATOM 575 O O . SER A 1 78 ? 8.188 -17.188 -3.428 1 96.94 78 SER A O 1
ATOM 577 N N . LEU A 1 79 ? 8.531 -15.016 -3.734 1 95.56 79 LEU A N 1
ATOM 578 C CA . LEU A 1 79 ? 9.219 -15.219 -5.004 1 95.56 79 LEU A CA 1
ATOM 579 C C . LEU A 1 79 ? 10.57 -15.906 -4.789 1 95.56 79 LEU A C 1
ATOM 581 O O . LEU A 1 79 ? 11.023 -16.672 -5.645 1 95.56 79 LEU A O 1
ATOM 585 N N . ILE A 1 80 ? 11.156 -15.625 -3.654 1 93.38 80 ILE A N 1
ATOM 586 C CA . ILE A 1 80 ? 12.516 -16.125 -3.482 1 93.38 80 ILE A CA 1
ATOM 587 C C . ILE A 1 80 ? 12.508 -17.328 -2.537 1 93.38 80 ILE A C 1
ATOM 589 O O . ILE A 1 80 ? 13.562 -17.797 -2.113 1 93.38 80 ILE A O 1
ATOM 593 N N . GLY A 1 81 ? 11.328 -17.719 -2.08 1 91.75 81 GLY A N 1
ATOM 594 C CA . GLY A 1 81 ? 11.203 -18.906 -1.244 1 91.75 81 GLY A CA 1
ATOM 595 C C . GLY A 1 81 ? 11.523 -18.656 0.214 1 91.75 81 GLY A C 1
ATOM 596 O O . GLY A 1 81 ? 11.891 -19.562 0.947 1 91.75 81 GLY A O 1
ATOM 597 N N . ALA A 1 82 ? 11.547 -17.422 0.567 1 95.06 82 ALA A N 1
ATOM 598 C CA . ALA A 1 82 ? 11.734 -17.062 1.971 1 95.06 82 ALA A CA 1
ATOM 599 C C . ALA A 1 82 ? 10.406 -17.094 2.723 1 95.06 82 ALA A C 1
ATOM 601 O O . ALA A 1 82 ? 9.336 -16.938 2.121 1 95.06 82 ALA A O 1
ATOM 602 N N . PRO A 1 83 ? 10.477 -17.297 4.02 1 95.5 83 PRO A N 1
ATOM 603 C CA . PRO A 1 83 ? 9.227 -17.312 4.789 1 95.5 83 PRO A CA 1
ATOM 604 C C . PRO A 1 83 ? 8.5 -15.969 4.762 1 95.5 83 PRO A C 1
ATOM 606 O O . PRO A 1 83 ? 9.117 -14.922 4.941 1 95.5 83 PRO A O 1
ATOM 609 N N . VAL A 1 84 ? 7.199 -16.062 4.562 1 96.25 84 VAL A N 1
ATOM 610 C CA . VAL A 1 84 ? 6.391 -14.852 4.676 1 96.25 84 VAL A CA 1
ATOM 611 C C . VAL A 1 84 ? 6.348 -14.398 6.133 1 96.25 84 VAL A C 1
ATOM 613 O O . VAL A 1 84 ? 6.508 -15.211 7.051 1 96.25 84 VAL A O 1
ATOM 616 N N . GLY A 1 85 ? 6.168 -13.062 6.34 1 95.5 85 GLY A N 1
ATOM 617 C CA . GLY A 1 85 ? 6.07 -12.508 7.68 1 95.5 85 GLY A CA 1
ATOM 618 C C . GLY A 1 85 ? 7.402 -12.031 8.227 1 95.5 85 GLY A C 1
ATOM 619 O O . GLY A 1 85 ? 7.449 -11.352 9.258 1 95.5 85 GLY A O 1
ATOM 620 N N . THR A 1 86 ? 8.445 -12.352 7.547 1 97.56 86 THR A N 1
ATOM 621 C CA . THR A 1 86 ? 9.773 -11.961 8.008 1 97.56 86 THR A CA 1
ATOM 622 C C . THR A 1 86 ? 10.336 -10.836 7.141 1 97.56 86 THR A C 1
ATOM 624 O O . THR A 1 86 ? 9.789 -10.539 6.074 1 97.56 86 THR A O 1
ATOM 627 N N . ALA A 1 87 ? 11.406 -10.258 7.656 1 98.75 87 ALA A N 1
ATOM 628 C CA . ALA A 1 87 ? 12.078 -9.227 6.871 1 98.75 87 ALA A CA 1
ATOM 629 C C . ALA A 1 87 ? 12.648 -9.805 5.578 1 98.75 87 ALA A C 1
ATOM 631 O O . ALA A 1 87 ? 13.203 -10.906 5.578 1 98.75 87 ALA A O 1
ATOM 632 N N . THR A 1 88 ? 12.414 -9.086 4.492 1 98.56 88 THR A N 1
ATOM 633 C CA . THR A 1 88 ? 13.008 -9.43 3.205 1 98.56 88 THR A CA 1
ATOM 634 C C . THR A 1 88 ? 14.5 -9.133 3.199 1 98.56 88 THR A C 1
ATOM 636 O O . THR A 1 88 ? 15.312 -9.992 2.855 1 98.56 88 THR A O 1
ATOM 639 N N . PHE A 1 89 ? 14.805 -7.941 3.531 1 98.5 89 PHE A N 1
ATOM 640 C CA . PHE A 1 89 ? 16.172 -7.512 3.828 1 98.5 89 PHE A CA 1
ATOM 641 C C . PHE A 1 89 ? 16.266 -6.965 5.246 1 98.5 89 PHE A C 1
ATOM 643 O O . PHE A 1 89 ? 15.766 -5.879 5.535 1 98.5 89 PHE A O 1
ATOM 650 N N . PRO A 1 90 ? 16.953 -7.699 6.145 1 98.62 90 PRO A N 1
ATOM 651 C CA . PRO A 1 90 ? 16.922 -7.355 7.57 1 98.62 90 PRO A CA 1
ATOM 652 C C . PRO A 1 90 ? 17.891 -6.227 7.926 1 98.62 90 PRO A C 1
ATOM 654 O O . PRO A 1 90 ? 17.953 -5.805 9.078 1 98.62 90 PRO A O 1
ATOM 657 N N . SER A 1 91 ? 18.688 -5.754 6.902 1 98.81 91 SER A N 1
ATOM 658 C CA . SER A 1 91 ? 19.641 -4.668 7.129 1 98.81 91 SER A CA 1
ATOM 659 C C . SER A 1 91 ? 19.953 -3.926 5.832 1 98.81 91 SER A C 1
ATOM 661 O O . SER A 1 91 ? 19.656 -4.418 4.742 1 98.81 91 SER A O 1
ATOM 663 N N . LYS A 1 92 ? 20.562 -2.754 6.066 1 98.75 92 LYS A N 1
ATOM 664 C CA . LYS A 1 92 ? 21.047 -1.985 4.926 1 98.75 92 LYS A CA 1
ATOM 665 C C . LYS A 1 92 ? 22.031 -2.803 4.098 1 98.75 92 LYS A C 1
ATOM 667 O O . LYS A 1 92 ? 21.953 -2.83 2.867 1 98.75 92 LYS A O 1
ATOM 672 N N . ALA A 1 93 ? 22.922 -3.484 4.734 1 98.62 93 ALA A N 1
ATOM 673 C CA . ALA A 1 93 ? 23.906 -4.309 4.043 1 98.62 93 ALA A CA 1
ATOM 674 C C . ALA A 1 93 ? 23.234 -5.41 3.234 1 98.62 93 ALA A C 1
ATOM 676 O O . ALA A 1 93 ? 23.609 -5.676 2.092 1 98.62 93 ALA A O 1
ATOM 677 N N . ALA A 1 94 ? 22.266 -6.031 3.816 1 98.38 94 ALA A N 1
ATOM 678 C CA . ALA A 1 94 ? 21.547 -7.09 3.121 1 98.38 94 ALA A CA 1
ATOM 679 C C . ALA A 1 94 ? 20.812 -6.543 1.903 1 98.38 94 ALA A C 1
ATOM 681 O O . ALA A 1 94 ? 20.781 -7.18 0.847 1 98.38 94 ALA A O 1
ATOM 682 N N . PHE A 1 95 ? 20.234 -5.43 2.084 1 98.62 95 PHE A N 1
ATOM 683 C CA . PHE A 1 95 ? 19.547 -4.785 0.975 1 98.62 95 PHE A CA 1
ATOM 684 C C . PHE A 1 95 ? 20.516 -4.5 -0.17 1 98.62 95 PHE A C 1
ATOM 686 O O . PHE A 1 95 ? 20.234 -4.836 -1.322 1 98.62 95 PHE A O 1
ATOM 693 N N . MET A 1 96 ? 21.562 -3.842 0.195 1 98.62 96 MET A N 1
ATOM 694 C CA . MET A 1 96 ? 22.547 -3.459 -0.818 1 98.62 96 MET A CA 1
ATOM 695 C C . MET A 1 96 ? 23.094 -4.684 -1.541 1 98.62 96 MET A C 1
ATOM 697 O O . MET A 1 96 ? 23.188 -4.691 -2.77 1 98.62 96 MET A O 1
ATOM 701 N N . ALA A 1 97 ? 23.359 -5.738 -0.837 1 97.5 97 ALA A N 1
ATOM 702 C CA . ALA A 1 97 ? 23.844 -6.969 -1.455 1 97.5 97 ALA A CA 1
ATOM 703 C C . ALA A 1 97 ? 22.766 -7.582 -2.357 1 97.5 97 ALA A C 1
ATOM 705 O O . ALA A 1 97 ? 23.062 -7.988 -3.486 1 97.5 97 ALA A O 1
ATOM 706 N N . GLY A 1 98 ? 21.609 -7.617 -1.877 1 95.5 98 GLY A N 1
ATOM 707 C CA . GLY A 1 98 ? 20.516 -8.211 -2.619 1 95.5 98 GLY A CA 1
ATOM 708 C C . GLY A 1 98 ? 20.125 -7.426 -3.859 1 95.5 98 GLY A C 1
ATOM 709 O O . GLY A 1 98 ? 20.047 -7.988 -4.953 1 95.5 98 GLY A O 1
ATOM 710 N N . GLN A 1 99 ? 19.891 -6.199 -3.658 1 94.69 99 GLN A N 1
ATOM 711 C CA . GLN A 1 99 ? 19.484 -5.344 -4.766 1 94.69 99 GLN A CA 1
ATOM 712 C C . GLN A 1 99 ? 20.609 -5.191 -5.789 1 94.69 99 GLN A C 1
ATOM 714 O O . GLN A 1 99 ? 20.359 -5.148 -6.992 1 94.69 99 GLN A O 1
ATOM 719 N N . GLY A 1 100 ? 21.828 -5.07 -5.281 1 92.06 100 GLY A N 1
ATOM 720 C CA . GLY A 1 100 ? 22.984 -4.93 -6.152 1 92.06 100 GLY A CA 1
ATOM 721 C C . GLY A 1 100 ? 23.219 -6.145 -7.031 1 92.06 100 GLY A C 1
ATOM 722 O O . GLY A 1 100 ? 23.859 -6.043 -8.078 1 92.06 100 GLY A O 1
ATOM 723 N N . SER A 1 101 ? 22.641 -7.25 -6.637 1 92.06 101 SER A N 1
ATOM 724 C CA . SER A 1 101 ? 22.844 -8.484 -7.379 1 92.06 101 SER A CA 1
ATOM 725 C C . SER A 1 101 ? 21.719 -8.734 -8.375 1 92.06 101 SER A C 1
ATOM 727 O O . SER A 1 101 ? 21.766 -9.672 -9.172 1 92.06 101 SER A O 1
ATOM 729 N N . GLN A 1 102 ? 20.672 -7.949 -8.359 1 90.88 102 GLN A N 1
ATOM 730 C CA . GLN A 1 102 ? 19.516 -8.133 -9.211 1 90.88 102 GLN A CA 1
ATOM 731 C C . GLN A 1 102 ? 19.625 -7.301 -10.492 1 90.88 102 GLN A C 1
ATOM 733 O O . GLN A 1 102 ? 20.125 -6.172 -10.453 1 90.88 102 GLN A O 1
ATOM 738 N N . PRO A 1 103 ? 19.203 -7.891 -11.586 1 91 103 PRO A N 1
ATOM 739 C CA . PRO A 1 103 ? 19.078 -7.027 -12.766 1 91 103 PRO A CA 1
ATOM 740 C C . PRO A 1 103 ? 18.109 -5.867 -12.547 1 91 103 PRO A C 1
ATOM 742 O O . PRO A 1 103 ? 17.172 -5.988 -11.773 1 91 103 PRO A O 1
ATOM 745 N N . PRO A 1 104 ? 18.375 -4.77 -13.297 1 93.88 104 PRO A N 1
ATOM 746 C CA . PRO A 1 104 ? 17.438 -3.65 -13.188 1 93.88 104 PRO A CA 1
ATOM 747 C C . PRO A 1 104 ? 16.031 -4.012 -13.656 1 93.88 104 PRO A C 1
ATOM 749 O O . PRO A 1 104 ? 15.867 -4.773 -14.617 1 93.88 104 PRO A O 1
ATOM 752 N N . VAL A 1 105 ? 15.086 -3.498 -13.008 1 93.38 105 VAL A N 1
ATOM 753 C CA . VAL A 1 105 ? 13.688 -3.59 -13.391 1 93.38 105 VAL A CA 1
ATOM 754 C C . VAL A 1 105 ? 13.156 -2.205 -13.758 1 93.38 105 VAL A C 1
ATOM 756 O O . VAL A 1 105 ? 13.273 -1.262 -12.977 1 93.38 105 VAL A O 1
ATOM 759 N N . PRO A 1 106 ? 12.625 -2.137 -14.953 1 95.62 106 PRO A N 1
ATOM 760 C CA . PRO A 1 106 ? 12 -0.847 -15.266 1 95.62 106 PRO A CA 1
ATOM 761 C C . PRO A 1 106 ? 10.969 -0.423 -14.219 1 95.62 106 PRO A C 1
ATOM 763 O O . PRO A 1 106 ? 10.133 -1.229 -13.805 1 95.62 106 PRO A O 1
ATOM 766 N N . PHE A 1 107 ? 11.117 0.776 -13.812 1 97.56 107 PHE A N 1
ATOM 767 C CA . PHE A 1 107 ? 10.297 1.322 -12.734 1 97.56 107 PHE A CA 1
ATOM 768 C C . PHE A 1 107 ? 9.625 2.617 -13.172 1 97.56 107 PHE A C 1
ATOM 770 O O . PHE A 1 107 ? 10.297 3.549 -13.625 1 97.56 107 PHE A O 1
ATOM 777 N N . GLU A 1 108 ? 8.297 2.697 -13.039 1 97.94 108 GLU A N 1
ATOM 778 C CA . GLU A 1 108 ? 7.527 3.912 -13.297 1 97.94 108 GLU A CA 1
ATOM 779 C C . GLU A 1 108 ? 6.668 4.281 -12.086 1 97.94 108 GLU A C 1
ATOM 781 O O . GLU A 1 108 ? 5.867 3.469 -11.617 1 97.94 108 GLU A O 1
ATOM 786 N N . LEU A 1 109 ? 6.918 5.449 -11.617 1 98.69 109 LEU A N 1
ATOM 787 C CA . LEU A 1 109 ? 6.066 5.977 -10.562 1 98.69 109 LEU A CA 1
ATOM 788 C C . LEU A 1 109 ? 4.684 6.324 -11.102 1 98.69 109 LEU A C 1
ATOM 790 O O . LEU A 1 109 ? 4.559 7.074 -12.07 1 98.69 109 LEU A O 1
ATOM 794 N N . LEU A 1 110 ? 3.707 5.766 -10.469 1 98.62 110 LEU A N 1
ATOM 795 C CA . LEU A 1 110 ? 2.342 6.117 -10.844 1 98.62 110 LEU A CA 1
ATOM 796 C C . LEU A 1 110 ? 1.854 7.328 -10.055 1 98.62 110 LEU A C 1
ATOM 798 O O . LEU A 1 110 ? 1.215 8.219 -10.609 1 98.62 110 LEU A O 1
ATOM 802 N N . ALA A 1 111 ? 2.119 7.336 -8.758 1 98.75 111 ALA A N 1
ATOM 803 C CA . ALA A 1 111 ? 1.696 8.445 -7.91 1 98.75 111 ALA A CA 1
ATOM 804 C C . ALA A 1 111 ? 2.344 8.359 -6.531 1 98.75 111 ALA A C 1
ATOM 806 O O . ALA A 1 111 ? 2.574 7.266 -6.016 1 98.75 111 ALA A O 1
ATOM 807 N N . ILE A 1 112 ? 2.666 9.492 -6 1 98.75 112 ILE A N 1
ATOM 808 C CA . ILE A 1 112 ? 2.799 9.617 -4.551 1 98.75 112 ILE A CA 1
ATOM 809 C C . ILE A 1 112 ? 1.423 9.82 -3.92 1 98.75 112 ILE A C 1
ATOM 81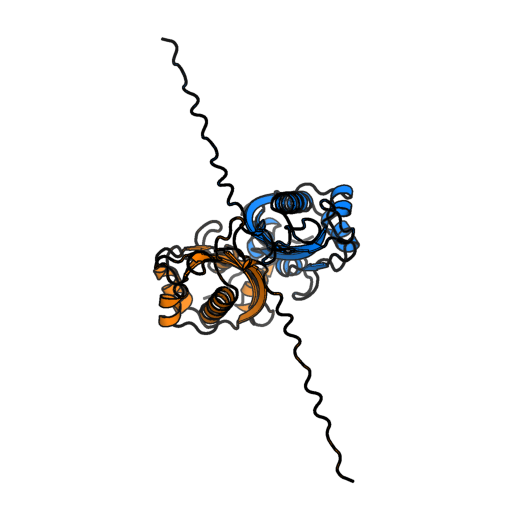1 O O . ILE A 1 112 ? 0.794 10.867 -4.102 1 98.75 112 ILE A O 1
ATOM 815 N N . GLU A 1 113 ? 1.007 8.859 -3.188 1 98.5 113 GLU A N 1
ATOM 816 C CA . GLU A 1 113 ? -0.393 8.805 -2.773 1 98.5 113 GLU A CA 1
ATOM 817 C C . GLU A 1 113 ? -0.629 9.648 -1.524 1 98.5 113 GLU A C 1
ATOM 819 O O . GLU A 1 113 ? -1.615 10.383 -1.442 1 98.5 113 GLU A O 1
ATOM 824 N N . ALA A 1 114 ? 0.189 9.531 -0.555 1 97.44 114 ALA A N 1
ATOM 825 C CA . ALA A 1 114 ? 0.105 10.281 0.697 1 97.44 114 ALA A CA 1
ATOM 826 C C . ALA A 1 114 ? 1.458 10.32 1.402 1 97.44 114 ALA A C 1
ATOM 828 O O . ALA A 1 114 ? 2.27 9.406 1.256 1 97.44 114 ALA A O 1
ATOM 829 N N . TYR A 1 115 ? 1.642 11.375 2.074 1 97.38 115 TYR A N 1
ATOM 830 C CA . TYR A 1 115 ? 2.779 11.414 2.984 1 97.38 115 TYR A CA 1
ATOM 831 C C . TYR A 1 115 ? 2.473 12.273 4.203 1 97.38 115 TYR A C 1
ATOM 833 O O . TYR A 1 115 ? 1.593 13.141 4.156 1 97.38 115 TYR A O 1
ATOM 841 N N . ASN A 1 116 ? 3.102 11.938 5.312 1 94.5 116 ASN A N 1
ATOM 842 C CA . ASN A 1 116 ? 3.113 12.758 6.516 1 94.5 116 ASN A CA 1
ATOM 843 C C . ASN A 1 116 ? 4.535 13.156 6.914 1 94.5 116 ASN A C 1
ATOM 845 O O . ASN A 1 116 ? 5.395 13.344 6.051 1 94.5 116 ASN A O 1
ATOM 849 N N . CYS A 1 117 ? 4.746 13.305 8.141 1 95.12 117 CYS A N 1
ATOM 850 C CA . CYS A 1 117 ? 6.008 13.914 8.539 1 95.12 117 CYS A CA 1
ATOM 851 C C . CYS A 1 117 ? 7.176 12.961 8.289 1 95.12 117 CYS A C 1
ATOM 853 O O . CYS A 1 117 ? 8.328 13.398 8.203 1 95.12 117 CYS A O 1
ATOM 855 N N . ASP A 1 118 ? 6.852 11.664 8.188 1 97.56 118 ASP A N 1
ATOM 856 C CA . ASP A 1 118 ? 8.016 10.797 8.031 1 97.56 118 ASP A CA 1
ATOM 857 C C . ASP A 1 118 ? 7.68 9.578 7.172 1 97.56 118 ASP A C 1
ATOM 859 O O . ASP A 1 118 ? 8.484 8.648 7.062 1 97.56 118 ASP A O 1
ATOM 863 N N . THR A 1 119 ? 6.488 9.531 6.688 1 98.69 119 THR A N 1
ATOM 864 C CA . THR A 1 119 ? 6.035 8.344 5.961 1 98.69 119 THR A CA 1
ATOM 865 C C . THR A 1 119 ? 5.504 8.727 4.582 1 98.69 119 THR A C 1
ATOM 867 O O . THR A 1 119 ? 4.781 9.719 4.445 1 98.69 119 THR A O 1
ATOM 870 N N . ILE A 1 120 ? 5.883 7.965 3.564 1 98.81 120 ILE A N 1
ATOM 871 C CA . ILE A 1 120 ? 5.48 8.188 2.18 1 98.81 120 ILE A CA 1
ATOM 872 C C . ILE A 1 120 ? 4.816 6.922 1.628 1 98.81 120 ILE A C 1
ATOM 874 O O . ILE A 1 120 ? 5.336 5.816 1.798 1 98.81 120 ILE A O 1
ATOM 878 N N . SER A 1 121 ? 3.688 7.074 0.968 1 98.94 121 SER A N 1
ATOM 879 C CA . SER A 1 121 ? 3.045 5.988 0.234 1 98.94 121 SER A CA 1
ATOM 880 C C . SER A 1 121 ? 3.025 6.27 -1.265 1 98.94 121 SER A C 1
ATOM 882 O O . SER A 1 121 ? 2.676 7.371 -1.689 1 98.94 121 SER A O 1
ATOM 884 N N . LEU A 1 122 ? 3.41 5.273 -2.025 1 98.94 122 LEU A N 1
ATOM 885 C CA . LEU A 1 122 ? 3.475 5.457 -3.471 1 98.94 122 LEU A CA 1
ATOM 886 C C . LEU A 1 122 ? 2.99 4.207 -4.199 1 98.94 122 LEU A C 1
ATOM 888 O O . LEU A 1 122 ? 3.053 3.102 -3.65 1 98.94 122 LEU A O 1
ATOM 892 N N . ARG A 1 123 ? 2.498 4.375 -5.414 1 98.94 123 ARG A N 1
ATOM 893 C CA . ARG A 1 123 ? 2.182 3.316 -6.367 1 98.94 123 ARG A CA 1
ATOM 894 C C . ARG A 1 123 ? 3.141 3.344 -7.551 1 98.94 123 ARG A C 1
ATOM 896 O O . ARG A 1 123 ? 3.617 4.41 -7.949 1 98.94 123 ARG A O 1
ATOM 903 N N . TRP A 1 124 ? 3.348 2.223 -8.016 1 98.75 124 TRP A N 1
ATOM 904 C CA . TRP A 1 124 ? 4.301 2.113 -9.109 1 98.75 124 TRP A CA 1
ATOM 905 C C . TRP A 1 124 ? 3.959 0.934 -10.016 1 98.75 124 TRP A C 1
ATOM 907 O O . TRP A 1 124 ? 3.127 0.094 -9.664 1 98.75 124 TRP A O 1
ATOM 917 N N . ILE A 1 125 ? 4.539 0.923 -11.203 1 98 125 ILE A N 1
ATOM 918 C CA . ILE A 1 125 ? 4.465 -0.182 -12.156 1 98 125 ILE A CA 1
ATOM 919 C C . ILE A 1 125 ? 5.875 -0.617 -12.547 1 98 125 ILE A C 1
ATOM 921 O O . ILE A 1 125 ? 6.719 0.219 -12.883 1 98 125 ILE A O 1
ATOM 925 N N . GLY A 1 126 ? 6.109 -1.869 -12.375 1 95.44 126 GLY A N 1
ATOM 926 C CA . GLY A 1 126 ? 7.297 -2.498 -12.93 1 95.44 126 GLY A CA 1
ATOM 927 C C . GLY A 1 126 ? 7.086 -3.033 -14.336 1 95.44 126 GLY A C 1
ATOM 928 O O . GLY A 1 126 ? 6.156 -3.805 -14.578 1 95.44 126 GLY A O 1
ATOM 929 N N . GLY A 1 127 ? 7.914 -2.615 -15.227 1 87.62 127 GLY A N 1
ATOM 930 C CA . GLY A 1 127 ? 7.754 -2.912 -16.641 1 87.62 127 GLY A CA 1
ATOM 931 C C . GLY A 1 127 ? 8.312 -4.266 -17.031 1 87.62 127 GLY A C 1
ATOM 932 O O . GLY A 1 127 ? 9.078 -4.371 -18 1 87.62 127 GLY A O 1
ATOM 933 N N . LEU A 1 128 ? 7.91 -5.25 -16.344 1 87.5 128 LEU A N 1
ATOM 934 C CA . LEU A 1 128 ? 8.297 -6.605 -16.703 1 87.5 128 LEU A CA 1
ATOM 935 C C . LEU A 1 128 ? 7.395 -7.148 -17.812 1 87.5 128 LEU A C 1
ATOM 937 O O . LEU A 1 128 ? 6.359 -6.555 -18.125 1 87.5 128 LEU A O 1
ATOM 941 N N . GLN A 1 129 ? 7.914 -8.055 -18.547 1 87.38 129 GLN A N 1
ATOM 942 C CA . GLN A 1 129 ? 7.176 -8.719 -19.609 1 87.38 129 GLN A CA 1
ATOM 943 C C . GLN A 1 129 ? 6.949 -10.188 -19.281 1 87.38 129 GLN A C 1
ATOM 945 O O . GLN A 1 129 ? 7.805 -10.836 -18.672 1 87.38 129 GLN A O 1
ATOM 950 N N . PRO A 1 130 ? 5.734 -10.688 -19.578 1 88.12 130 PRO A N 1
ATOM 951 C CA . PRO A 1 130 ? 4.707 -10.18 -20.484 1 88.12 130 PRO A CA 1
ATOM 952 C C . PRO A 1 130 ? 3.719 -9.234 -19.797 1 88.12 130 PRO A C 1
ATOM 954 O O . PRO A 1 130 ? 2.996 -8.5 -20.484 1 88.12 130 PRO A O 1
ATOM 957 N N . GLN A 1 131 ? 3.646 -9.312 -18.516 1 91 131 GLN A N 1
ATOM 958 C CA . GLN A 1 131 ? 2.676 -8.461 -17.844 1 91 131 GLN A CA 1
ATOM 959 C C . GLN A 1 131 ? 3.371 -7.469 -16.906 1 91 131 GLN A C 1
ATOM 961 O O . GLN A 1 131 ? 4.332 -7.824 -16.219 1 91 131 GLN A O 1
ATOM 966 N N . PRO A 1 132 ? 2.791 -6.293 -16.938 1 95.06 132 PRO A N 1
ATOM 967 C CA . PRO A 1 132 ? 3.318 -5.363 -15.945 1 95.06 132 PRO A CA 1
ATOM 968 C C . PRO A 1 132 ? 2.955 -5.766 -14.516 1 95.06 132 PRO A C 1
ATOM 970 O O . PRO A 1 132 ? 1.979 -6.488 -14.305 1 95.06 132 PRO A O 1
ATOM 973 N N . VAL A 1 133 ? 3.777 -5.344 -13.633 1 97.88 133 VAL A N 1
ATOM 974 C CA . VAL A 1 133 ? 3.549 -5.602 -12.219 1 97.88 133 VAL A CA 1
ATOM 975 C C . VAL A 1 133 ? 3.281 -4.285 -11.492 1 97.88 133 VAL A C 1
ATOM 977 O O . VAL A 1 133 ? 4.121 -3.381 -11.5 1 97.88 133 VAL A O 1
ATOM 980 N N . LYS A 1 134 ? 2.146 -4.184 -10.906 1 98.19 134 LYS A N 1
ATOM 981 C CA . LYS A 1 134 ? 1.852 -3.02 -10.078 1 98.19 134 LYS A CA 1
ATOM 982 C C . LYS A 1 134 ? 2.121 -3.309 -8.602 1 98.19 134 LYS A C 1
ATOM 984 O O . LYS A 1 134 ? 1.874 -4.418 -8.125 1 98.19 134 LYS A O 1
ATOM 989 N N . GLY A 1 135 ? 2.623 -2.314 -7.949 1 98.75 135 GLY A N 1
ATOM 990 C CA . GLY A 1 135 ? 2.895 -2.434 -6.527 1 98.75 135 GLY A CA 1
ATOM 991 C C . GLY A 1 135 ? 2.629 -1.151 -5.758 1 98.75 135 GLY A C 1
ATOM 992 O O . GLY A 1 135 ? 2.416 -0.095 -6.359 1 98.75 135 GLY A O 1
ATOM 993 N N . ILE A 1 136 ? 2.473 -1.273 -4.52 1 98.94 136 ILE A N 1
ATOM 994 C CA . ILE A 1 136 ? 2.367 -0.178 -3.562 1 98.94 136 ILE A CA 1
ATOM 995 C C . ILE A 1 136 ? 3.475 -0.296 -2.518 1 98.94 136 ILE A C 1
ATOM 997 O O . ILE A 1 136 ? 3.752 -1.39 -2.02 1 98.94 136 ILE A O 1
ATOM 1001 N N . THR A 1 137 ? 4.121 0.78 -2.248 1 98.94 137 THR A N 1
ATOM 1002 C CA . THR A 1 137 ? 5.219 0.839 -1.29 1 98.94 137 THR A CA 1
ATOM 1003 C C . THR A 1 137 ? 4.984 1.943 -0.264 1 98.94 137 THR A C 1
ATOM 1005 O O . THR A 1 137 ? 4.52 3.031 -0.611 1 98.94 137 THR A O 1
ATOM 1008 N N . VAL A 1 138 ? 5.238 1.636 0.955 1 98.94 138 VAL A N 1
ATOM 1009 C CA . VAL A 1 138 ? 5.34 2.605 2.041 1 98.94 138 VAL A CA 1
ATOM 1010 C C . VAL A 1 138 ? 6.805 2.781 2.441 1 98.94 138 VAL A C 1
ATOM 1012 O O . VAL A 1 138 ? 7.504 1.801 2.703 1 98.94 138 VAL A O 1
ATOM 1015 N N . LEU A 1 139 ? 7.23 4.008 2.447 1 98.94 139 LEU A N 1
ATOM 1016 C CA . LEU A 1 139 ? 8.57 4.359 2.91 1 98.94 139 LEU A CA 1
ATOM 1017 C C . LEU A 1 139 ? 8.5 5.148 4.215 1 98.94 139 LEU A C 1
ATOM 1019 O O . LEU A 1 139 ? 7.879 6.211 4.27 1 98.94 139 LEU A O 1
ATOM 1023 N N . LYS A 1 140 ? 9.133 4.621 5.258 1 98.88 140 LYS A N 1
ATOM 1024 C CA . LYS A 1 140 ? 9.391 5.422 6.453 1 98.88 140 LYS A CA 1
ATOM 1025 C C . LYS A 1 140 ? 10.766 6.074 6.383 1 98.88 140 LYS A C 1
ATOM 1027 O O . LYS A 1 140 ? 11.758 5.422 6.051 1 98.88 140 LYS A O 1
ATOM 1032 N N . ALA A 1 141 ? 10.758 7.312 6.68 1 98.75 141 ALA A N 1
ATOM 1033 C CA . ALA A 1 141 ? 12.008 8.07 6.582 1 98.75 141 ALA A CA 1
ATOM 1034 C C . ALA A 1 141 ? 12.445 8.586 7.949 1 98.75 141 ALA A C 1
ATOM 1036 O O . ALA A 1 141 ? 11.609 8.805 8.828 1 98.75 141 ALA A O 1
ATOM 1037 N N . SER A 1 142 ? 13.719 8.703 8.102 1 98.38 142 SER A N 1
ATOM 1038 C CA . SER A 1 142 ? 14.328 9.289 9.289 1 98.38 142 SER A CA 1
ATOM 1039 C C . SER A 1 142 ? 15.367 10.344 8.922 1 98.38 142 SER A C 1
ATOM 1041 O O . SER A 1 142 ? 15.852 10.375 7.785 1 98.38 142 SER A O 1
ATOM 1043 N N . ASN A 1 143 ? 15.578 11.172 9.797 1 97.81 143 ASN A N 1
ATOM 1044 C CA . ASN A 1 143 ? 16.562 12.234 9.617 1 97.81 143 ASN A CA 1
ATOM 1045 C C . ASN A 1 143 ? 17.531 12.305 10.789 1 97.81 143 ASN A C 1
ATOM 1047 O O . ASN A 1 143 ? 17.531 13.273 11.547 1 97.81 143 ASN A O 1
ATOM 1051 N N . SER A 1 144 ? 18.438 11.445 10.859 1 95.44 144 SER A N 1
ATOM 1052 C CA . SER A 1 144 ? 19.328 11.281 12.008 1 95.44 144 SER A CA 1
ATOM 1053 C C . SER A 1 144 ? 20.328 12.43 12.094 1 95.44 144 SER A C 1
ATOM 1055 O O . SER A 1 144 ? 20.844 12.727 13.172 1 95.44 144 SER A O 1
ATOM 1057 N N . GLN A 1 145 ? 20.578 13.039 10.992 1 94.5 145 GLN A N 1
ATOM 1058 C CA . GLN A 1 145 ? 21.562 14.117 10.992 1 94.5 145 GLN A CA 1
ATOM 1059 C C . GLN A 1 145 ? 20.906 15.461 11.32 1 94.5 145 GLN A C 1
ATOM 1061 O O . GLN A 1 145 ? 21.609 16.438 11.586 1 94.5 145 GLN A O 1
ATOM 1066 N N . GLY A 1 146 ? 19.656 15.531 11.164 1 94.44 146 GLY A N 1
ATOM 1067 C CA . GLY A 1 146 ? 18.922 16.719 11.578 1 94.44 146 GLY A CA 1
ATOM 1068 C C . GLY A 1 146 ? 19.094 17.891 10.633 1 94.44 146 GLY A C 1
ATOM 1069 O O . GLY A 1 146 ? 19.047 19.047 11.055 1 94.44 146 GLY A O 1
ATOM 1070 N N . LYS A 1 147 ? 19.406 17.578 9.398 1 94.12 147 LYS A N 1
ATOM 1071 C CA . LYS A 1 147 ? 19.484 18.609 8.375 1 94.12 147 LYS A CA 1
ATOM 1072 C C . LYS A 1 147 ? 18.406 18.422 7.32 1 94.12 147 LYS A C 1
ATOM 1074 O O . LYS A 1 147 ? 17.906 17.312 7.125 1 94.12 147 LYS A O 1
ATOM 1079 N N . LYS A 1 148 ? 18.094 19.484 6.641 1 90.5 148 LYS A N 1
ATOM 1080 C CA . LYS A 1 148 ? 16.938 19.5 5.734 1 90.5 148 LYS A CA 1
ATOM 1081 C C . LYS A 1 148 ? 17.125 18.5 4.594 1 90.5 148 LYS A C 1
ATOM 1083 O O . LYS A 1 148 ? 16.141 17.969 4.066 1 90.5 148 LYS A O 1
ATOM 1088 N N . ASP A 1 149 ? 18.344 18.172 4.227 1 90.69 149 ASP A N 1
ATOM 1089 C CA . ASP A 1 149 ? 18.594 17.375 3.035 1 90.69 149 ASP A CA 1
ATOM 1090 C C . ASP A 1 149 ? 19.188 16.016 3.408 1 90.69 149 ASP A C 1
ATOM 1092 O O . ASP A 1 149 ? 19.797 15.344 2.57 1 90.69 149 ASP A O 1
ATOM 1096 N N . THR A 1 150 ? 19 15.617 4.656 1 96.5 150 THR A N 1
ATOM 1097 C CA . THR A 1 150 ? 19.672 14.398 5.074 1 96.5 150 THR A CA 1
ATOM 1098 C C . THR A 1 150 ? 18.672 13.32 5.449 1 96.5 150 THR A C 1
ATOM 1100 O O . THR A 1 150 ? 18.969 12.43 6.246 1 96.5 150 THR A O 1
ATOM 1103 N N . TRP A 1 151 ? 17.484 13.453 4.895 1 98.31 151 TRP A N 1
ATOM 1104 C CA . TRP A 1 151 ? 16.469 12.414 5.098 1 98.31 151 TRP A CA 1
ATOM 1105 C C . TRP A 1 151 ? 16.875 11.117 4.398 1 98.31 151 TRP A C 1
ATOM 1107 O O . TRP A 1 151 ? 17.375 11.148 3.268 1 98.31 151 TRP A O 1
ATOM 1117 N N . GLN A 1 152 ? 16.672 9.953 5.137 1 98.81 152 GLN A N 1
ATOM 1118 C CA . GLN A 1 152 ? 16.969 8.625 4.613 1 98.81 152 GLN A CA 1
ATOM 1119 C C . GLN A 1 152 ? 15.805 7.668 4.859 1 98.81 152 GLN A C 1
ATOM 1121 O O . GLN A 1 152 ? 15.023 7.859 5.793 1 98.81 152 GLN A O 1
ATOM 1126 N N . ILE A 1 153 ? 15.703 6.695 4.039 1 98.94 153 ILE A N 1
ATOM 1127 C CA . ILE A 1 153 ? 14.703 5.652 4.223 1 98.94 153 ILE A CA 1
ATOM 1128 C C . ILE A 1 153 ? 15.148 4.688 5.32 1 98.94 153 ILE A C 1
ATOM 1130 O O . ILE A 1 153 ? 16.25 4.125 5.25 1 98.94 153 ILE A O 1
ATOM 1134 N N . SER A 1 154 ? 14.25 4.477 6.293 1 98.88 154 SER A N 1
ATOM 1135 C CA . SER A 1 154 ? 14.617 3.602 7.402 1 98.88 154 SER A CA 1
ATOM 1136 C C . SER A 1 154 ? 13.805 2.312 7.383 1 98.88 154 SER A C 1
ATOM 1138 O O . SER A 1 154 ? 14.211 1.308 7.969 1 98.88 154 SER A O 1
ATOM 1140 N N . THR A 1 155 ? 12.648 2.324 6.77 1 98.94 155 THR A N 1
ATOM 1141 C CA . THR A 1 155 ? 11.828 1.129 6.621 1 98.94 155 THR A CA 1
ATOM 1142 C C . THR A 1 155 ? 11.094 1.137 5.285 1 98.94 155 THR A C 1
ATOM 1144 O O . THR A 1 155 ? 10.609 2.18 4.844 1 98.94 155 THR A O 1
ATOM 1147 N N . ILE A 1 156 ? 11.055 -0.011 4.668 1 98.94 156 ILE A N 1
ATOM 1148 C CA . ILE A 1 156 ? 10.312 -0.203 3.424 1 98.94 156 ILE A CA 1
ATOM 1149 C C . ILE A 1 156 ? 9.281 -1.308 3.605 1 98.94 156 ILE A C 1
ATOM 1151 O O . ILE A 1 156 ? 9.594 -2.395 4.09 1 98.94 156 ILE A O 1
ATOM 1155 N N . PHE A 1 157 ? 8.062 -1.031 3.314 1 98.94 157 PHE A N 1
ATOM 1156 C CA . PHE A 1 157 ? 7.016 -2.027 3.119 1 98.94 157 PHE A CA 1
ATOM 1157 C C . PHE A 1 157 ? 6.539 -2.033 1.672 1 98.94 157 PHE A C 1
ATOM 1159 O O . PHE A 1 157 ? 6.125 -0.998 1.144 1 98.94 157 PHE A O 1
ATOM 1166 N N . THR A 1 158 ? 6.629 -3.168 1.027 1 98.88 158 THR A N 1
ATOM 1167 C CA . THR A 1 158 ? 6.176 -3.266 -0.356 1 98.88 158 THR A CA 1
ATOM 1168 C C . THR A 1 158 ? 5.324 -4.516 -0.561 1 98.88 158 THR A C 1
ATOM 1170 O O . THR A 1 158 ? 5.668 -5.594 -0.073 1 98.88 158 THR A O 1
ATOM 1173 N N . GLU A 1 159 ? 4.223 -4.336 -1.219 1 98.88 159 GLU A N 1
ATOM 1174 C CA . GLU A 1 159 ? 3.477 -5.469 -1.762 1 98.88 159 GLU A CA 1
ATOM 1175 C C . GLU A 1 159 ? 3.066 -5.215 -3.209 1 98.88 159 GLU A C 1
ATOM 1177 O O . GLU A 1 159 ? 2.787 -4.078 -3.592 1 98.88 159 GLU A O 1
ATOM 1182 N N . PHE A 1 160 ? 3.082 -6.285 -3.926 1 98.75 160 PHE A N 1
ATOM 1183 C CA . PHE A 1 160 ? 2.756 -6.227 -5.344 1 98.75 160 PHE A CA 1
ATOM 1184 C C . PHE A 1 160 ? 2.166 -7.547 -5.82 1 98.75 160 PHE A C 1
ATOM 1186 O O . PHE A 1 160 ? 2.131 -8.523 -5.066 1 98.75 160 PHE A O 1
ATOM 1193 N N . ASN A 1 161 ? 1.635 -7.508 -7.02 1 98.62 161 ASN A N 1
ATOM 1194 C CA . ASN A 1 161 ? 1.119 -8.719 -7.652 1 98.62 161 ASN A CA 1
ATOM 1195 C C . ASN A 1 161 ? 2.232 -9.727 -7.93 1 98.62 161 ASN A C 1
ATOM 1197 O O . ASN A 1 161 ? 2.828 -9.711 -9.008 1 98.62 161 ASN A O 1
ATOM 1201 N N . SER A 1 162 ? 2.418 -10.633 -7.031 1 97.81 162 SER A N 1
ATOM 1202 C CA . SER A 1 162 ? 3.537 -11.562 -7.082 1 97.81 162 SER A CA 1
ATOM 1203 C C . SER A 1 162 ? 3.299 -12.656 -8.117 1 97.81 162 SER A C 1
ATOM 1205 O O . SER A 1 162 ? 4.25 -13.234 -8.648 1 97.81 162 SER A O 1
ATOM 1207 N N . ILE A 1 163 ? 2.055 -12.922 -8.484 1 97.31 163 ILE A N 1
ATOM 1208 C CA . ILE A 1 163 ? 1.757 -13.883 -9.539 1 97.31 163 ILE A CA 1
ATOM 1209 C C . ILE A 1 163 ? 2.311 -13.375 -10.867 1 97.31 163 ILE A C 1
ATOM 1211 O O . ILE A 1 163 ? 2.973 -14.117 -11.594 1 97.31 163 ILE A O 1
ATOM 1215 N N . ALA A 1 164 ? 2.018 -12.133 -11.125 1 96.94 164 ALA A N 1
ATOM 1216 C CA . ALA A 1 164 ? 2.502 -11.555 -12.375 1 96.94 164 ALA A CA 1
ATOM 1217 C C . ALA A 1 164 ? 4.027 -11.602 -12.453 1 96.94 164 ALA A C 1
ATOM 1219 O O . ALA A 1 164 ? 4.594 -11.945 -13.484 1 96.94 164 ALA A O 1
ATOM 1220 N N . TRP A 1 165 ? 4.676 -11.25 -11.352 1 96.81 165 TRP A N 1
ATOM 1221 C CA . TRP A 1 165 ? 6.133 -11.281 -11.336 1 96.81 165 TRP A CA 1
ATOM 1222 C C . TRP A 1 165 ? 6.648 -12.703 -11.539 1 96.81 165 TRP A C 1
ATOM 1224 O O . TRP A 1 165 ? 7.598 -12.922 -12.297 1 96.81 165 TRP A O 1
ATOM 1234 N N . LEU A 1 166 ? 6.07 -13.633 -10.875 1 96.31 166 LEU A N 1
ATOM 1235 C CA . LEU A 1 166 ? 6.465 -15.031 -11.008 1 96.31 166 LEU A CA 1
ATOM 1236 C C . LEU A 1 166 ? 6.395 -15.477 -12.469 1 96.31 166 LEU A C 1
ATOM 1238 O O . LEU A 1 166 ? 7.328 -16.094 -12.977 1 96.31 166 LEU A O 1
ATOM 1242 N N . GLN A 1 167 ? 5.344 -15.125 -13.062 1 94.94 167 GLN A N 1
ATOM 1243 C CA . GLN A 1 167 ? 5.164 -15.516 -14.461 1 94.94 167 GLN A CA 1
ATOM 1244 C C . GLN A 1 167 ? 6.188 -14.82 -15.359 1 94.94 167 GLN A C 1
ATOM 1246 O O . GLN A 1 167 ? 6.672 -15.406 -16.328 1 94.94 167 GLN A O 1
ATOM 1251 N N . ASP A 1 168 ? 6.504 -13.672 -15.016 1 93.62 168 ASP A N 1
ATOM 1252 C CA . ASP A 1 168 ? 7.453 -12.891 -15.805 1 93.62 168 ASP A CA 1
ATOM 1253 C C . ASP A 1 168 ? 8.852 -13.492 -15.727 1 93.62 168 ASP A C 1
ATOM 1255 O O . ASP A 1 168 ? 9.641 -13.367 -16.672 1 93.62 168 ASP A O 1
ATOM 1259 N N . ILE A 1 169 ? 9.172 -14.203 -14.672 1 92.19 169 ILE A N 1
ATOM 1260 C CA . ILE A 1 169 ? 10.516 -14.758 -14.531 1 92.19 169 ILE A CA 1
ATOM 1261 C C . ILE A 1 169 ? 10.5 -16.234 -14.922 1 92.19 169 ILE A C 1
ATOM 1263 O O . ILE A 1 169 ? 11.477 -16.953 -14.695 1 92.19 169 ILE A O 1
ATOM 1267 N N . GLY A 1 170 ? 9.336 -16.719 -15.43 1 93.19 170 GLY A N 1
ATOM 1268 C CA . GLY A 1 170 ? 9.305 -18.031 -16.047 1 93.19 170 GLY A CA 1
ATOM 1269 C C . GLY A 1 170 ? 8.586 -19.078 -15.211 1 93.19 170 GLY A C 1
ATOM 1270 O O . GLY A 1 170 ? 8.539 -20.25 -15.57 1 93.19 170 GLY A O 1
ATOM 1271 N N . GLY A 1 171 ? 8.039 -18.625 -14.094 1 94.75 171 GLY A N 1
ATOM 1272 C CA . GLY A 1 171 ? 7.223 -19.516 -13.297 1 94.75 171 GLY A CA 1
ATOM 1273 C C . GLY A 1 171 ? 5.812 -19.688 -13.836 1 94.75 171 GLY A C 1
ATOM 1274 O O . GLY A 1 171 ? 5.449 -19.062 -14.836 1 94.75 171 GLY A O 1
ATOM 1275 N N . ASN A 1 172 ? 5.129 -20.656 -13.156 1 95.06 172 ASN A N 1
ATOM 1276 C CA . ASN A 1 172 ? 3.756 -20.938 -13.57 1 95.06 172 ASN A CA 1
ATOM 1277 C C . ASN A 1 172 ? 2.836 -21.109 -12.359 1 95.06 172 ASN A C 1
ATOM 1279 O O . ASN A 1 172 ? 3.297 -21.422 -11.266 1 95.06 172 ASN A O 1
ATOM 1283 N N . VAL A 1 173 ? 1.591 -20.844 -12.727 1 94.62 173 VAL A N 1
ATOM 1284 C CA . VAL A 1 173 ? 0.6 -21.031 -11.672 1 94.62 173 VAL A CA 1
ATOM 1285 C C . VAL A 1 173 ? -0.517 -21.938 -12.164 1 94.62 173 VAL A C 1
ATOM 1287 O O . VAL A 1 173 ? -0.841 -21.953 -13.359 1 94.62 173 VAL A O 1
ATOM 1290 N N . THR A 1 174 ? -0.976 -22.75 -11.25 1 95.5 174 THR A N 1
ATOM 1291 C CA . THR A 1 174 ? -2.184 -23.531 -11.461 1 95.5 174 THR A CA 1
ATOM 1292 C C . THR A 1 174 ? -3.293 -23.094 -10.516 1 95.5 174 THR A C 1
ATOM 1294 O O . THR A 1 174 ? -3.107 -23.078 -9.297 1 95.5 174 THR A O 1
ATOM 1297 N N . TYR A 1 175 ? -4.352 -22.688 -11.047 1 93.25 175 TYR A N 1
ATOM 1298 C CA . TYR A 1 175 ? -5.496 -22.234 -10.266 1 93.25 175 TYR A CA 1
ATOM 1299 C C . TYR A 1 175 ? -6.328 -23.406 -9.773 1 93.25 175 TYR A C 1
ATOM 1301 O O . TYR A 1 175 ? -6.277 -24.5 -10.352 1 93.25 175 TYR A O 1
ATOM 1309 N N . PRO A 1 176 ? -7.055 -23.109 -8.719 1 89.75 176 PRO A N 1
ATOM 1310 C CA . PRO A 1 176 ? -7.887 -24.219 -8.227 1 89.75 176 PRO A CA 1
ATOM 1311 C C . PRO A 1 176 ? -8.938 -24.656 -9.242 1 89.75 176 PRO A C 1
ATOM 1313 O O . PRO A 1 176 ? -9.422 -23.844 -10.031 1 89.75 176 PRO A O 1
ATOM 1316 N N . SER A 1 177 ? -9.203 -26.016 -9.312 1 80.31 177 SER A N 1
ATOM 1317 C CA . SER A 1 177 ? -10.242 -26.578 -10.172 1 80.31 177 SER A CA 1
ATOM 1318 C C . SER A 1 177 ? -11.633 -26.281 -9.625 1 80.31 177 SER A C 1
ATOM 1320 O O . SER A 1 177 ? -11.852 -26.328 -8.414 1 80.31 177 SER A O 1
ATOM 1322 N N . HIS A 1 178 ? -12.398 -25.391 -10.164 1 61.38 178 HIS A N 1
ATOM 1323 C CA . HIS A 1 178 ? -13.797 -25.266 -9.742 1 61.38 178 HIS A CA 1
ATOM 1324 C C . HIS A 1 178 ? -14.586 -26.516 -10.094 1 61.38 178 HIS A C 1
ATOM 1326 O O . HIS A 1 178 ? -14.273 -27.219 -11.062 1 61.38 178 HIS A O 1
ATOM 1332 N N . MET B 1 1 ? -1.755 -13.766 55.781 1 29.61 1 MET B N 1
ATOM 1333 C CA . MET B 1 1 ? -0.836 -13.023 54.906 1 29.61 1 MET B CA 1
ATOM 1334 C C . MET B 1 1 ? -1.44 -12.812 53.531 1 29.61 1 MET B C 1
ATOM 1336 O O . MET B 1 1 ? -1.759 -13.773 52.844 1 29.61 1 MET B O 1
ATOM 1340 N N . ARG B 1 2 ? -2.311 -11.68 53.344 1 33 2 ARG B N 1
ATOM 1341 C CA . ARG B 1 2 ? -3.137 -11.242 52.219 1 33 2 ARG B CA 1
ATOM 1342 C C . ARG B 1 2 ? -2.275 -10.867 51.031 1 33 2 ARG B C 1
ATOM 1344 O O . ARG B 1 2 ? -1.384 -10.023 51.125 1 33 2 ARG B O 1
ATOM 1351 N N . SER B 1 3 ? -1.992 -11.852 50.156 1 35.09 3 SER B N 1
ATOM 1352 C CA . SER B 1 3 ? -1.229 -11.711 48.906 1 35.09 3 SER B CA 1
ATOM 1353 C C . SER B 1 3 ? -1.828 -10.641 48 1 35.09 3 SER B C 1
ATOM 1355 O O . SER B 1 3 ? -2.986 -10.742 47.594 1 35.09 3 SER B O 1
ATOM 1357 N N . PHE B 1 4 ? -1.448 -9.391 48.219 1 31.53 4 PHE B N 1
ATOM 1358 C CA . PHE B 1 4 ? -1.832 -8.25 47.406 1 31.53 4 PHE B CA 1
ATOM 1359 C C . PHE B 1 4 ? -1.304 -8.398 45.969 1 31.53 4 PHE B C 1
ATOM 1361 O O . PHE B 1 4 ? -0.095 -8.523 45.75 1 31.53 4 PHE B O 1
ATOM 1368 N N . THR B 1 5 ? -2.059 -9.133 45.156 1 33.31 5 THR B N 1
ATOM 1369 C CA . THR B 1 5 ? -1.829 -9.211 43.688 1 33.31 5 THR B CA 1
ATOM 1370 C C . THR B 1 5 ? -1.832 -7.816 43.094 1 33.31 5 THR B C 1
ATOM 1372 O O . THR B 1 5 ? -2.834 -7.102 43.156 1 33.31 5 THR B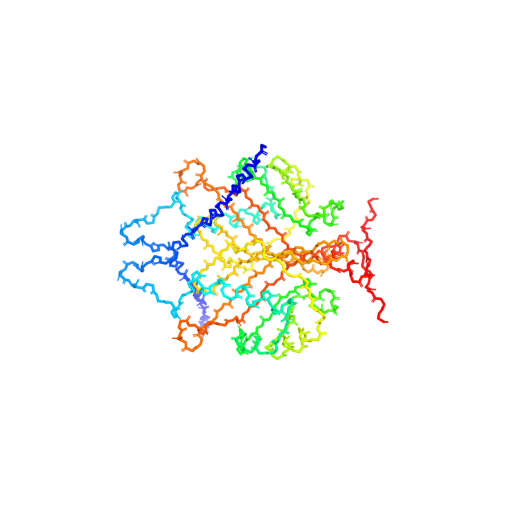 O 1
ATOM 1375 N N . ILE B 1 6 ? -0.677 -7.133 42.969 1 32.56 6 ILE B N 1
ATOM 1376 C CA . ILE B 1 6 ? -0.478 -5.863 42.281 1 32.56 6 ILE B CA 1
ATOM 1377 C C . ILE B 1 6 ? -0.797 -6.027 40.812 1 32.56 6 ILE B C 1
ATOM 1379 O O . ILE B 1 6 ? -0.18 -6.844 40.125 1 32.56 6 ILE B O 1
ATOM 1383 N N . ALA B 1 7 ? -2.045 -5.883 40.406 1 26.8 7 ALA B N 1
ATOM 1384 C CA . ALA B 1 7 ? -2.436 -5.789 39 1 26.8 7 ALA B CA 1
ATOM 1385 C C . ALA B 1 7 ? -1.736 -4.617 38.312 1 26.8 7 ALA B C 1
ATOM 1387 O O . ALA B 1 7 ? -1.936 -3.461 38.688 1 26.8 7 ALA B O 1
ATOM 1388 N N . ALA B 1 8 ? -0.51 -4.82 37.781 1 30.06 8 ALA B N 1
ATOM 1389 C CA . ALA B 1 8 ? 0.189 -3.822 37 1 30.06 8 ALA B CA 1
ATOM 1390 C C . ALA B 1 8 ? -0.613 -3.465 35.75 1 30.06 8 ALA B C 1
ATOM 1392 O O . ALA B 1 8 ? -0.883 -4.328 34.906 1 30.06 8 ALA B O 1
ATOM 1393 N N . ALA B 1 9 ? -1.528 -2.539 35.75 1 27.34 9 ALA B N 1
ATOM 1394 C CA . ALA B 1 9 ? -2.168 -1.949 34.594 1 27.34 9 ALA B CA 1
ATOM 1395 C C . ALA B 1 9 ? -1.131 -1.385 33.625 1 27.34 9 ALA B C 1
ATOM 1397 O O . ALA B 1 9 ? -0.326 -0.529 34 1 27.34 9 ALA B O 1
ATOM 1398 N N . ALA B 1 10 ? -0.708 -2.168 32.656 1 28.3 10 ALA B N 1
ATOM 1399 C CA . ALA B 1 10 ? 0.089 -1.617 31.562 1 28.3 10 ALA B CA 1
ATOM 1400 C C . ALA B 1 10 ? -0.662 -0.5 30.844 1 28.3 10 ALA B C 1
ATOM 1402 O O . ALA B 1 10 ? -1.794 -0.693 30.406 1 28.3 10 ALA B O 1
ATOM 1403 N N . ALA B 1 11 ? -0.371 0.733 31.188 1 27 11 ALA B N 1
ATOM 1404 C CA . ALA B 1 11 ? -0.801 1.916 30.438 1 27 11 ALA B CA 1
ATOM 1405 C C . ALA B 1 11 ? -0.396 1.819 28.969 1 27 11 ALA B C 1
ATOM 1407 O O . ALA B 1 11 ? 0.781 1.631 28.656 1 27 11 ALA B O 1
ATOM 1408 N N . LEU B 1 12 ? -1.288 1.276 28.156 1 30.06 12 LEU B N 1
ATOM 1409 C CA . LEU B 1 12 ? -1.156 1.465 26.719 1 30.06 12 LEU B CA 1
ATOM 1410 C C . LEU B 1 12 ? -0.879 2.926 26.375 1 30.06 12 LEU B C 1
ATOM 1412 O O . LEU B 1 12 ? -1.711 3.797 26.641 1 30.06 12 LEU B O 1
ATOM 1416 N N . VAL B 1 13 ? 0.339 3.33 26.516 1 27.23 13 VAL B N 1
ATOM 1417 C CA . VAL B 1 13 ? 0.731 4.621 25.969 1 27.23 13 VAL B CA 1
ATOM 1418 C C . VAL B 1 13 ? 0.275 4.723 24.516 1 27.23 13 VAL B C 1
ATOM 1420 O O . VAL B 1 13 ? 0.772 3.998 23.641 1 27.23 13 VAL B O 1
ATOM 1423 N N . SER B 1 14 ? -0.963 4.789 24.188 1 28.33 14 SER B N 1
ATOM 1424 C CA . SER B 1 14 ? -1.414 5.273 22.891 1 28.33 14 SER B CA 1
ATOM 1425 C C . SER B 1 14 ? -0.633 6.512 22.453 1 28.33 14 SER B C 1
ATOM 1427 O O . SER B 1 14 ? -0.742 7.57 23.078 1 28.33 14 SER B O 1
ATOM 1429 N N . SER B 1 15 ? 0.559 6.293 22.078 1 30.48 15 SER B N 1
ATOM 1430 C CA . SER B 1 15 ? 1.173 7.473 21.469 1 30.48 15 SER B CA 1
ATOM 1431 C C . SER B 1 15 ? 0.231 8.141 20.469 1 30.48 15 SER B C 1
ATOM 1433 O O . SER B 1 15 ? -0.097 7.562 19.438 1 30.48 15 SER B O 1
ATOM 1435 N N . ALA B 1 16 ? -0.716 8.875 20.969 1 31.22 16 ALA B N 1
ATOM 1436 C CA . ALA B 1 16 ? -1.435 9.859 20.172 1 31.22 16 ALA B CA 1
ATOM 1437 C C . ALA B 1 16 ? -0.477 10.648 19.281 1 31.22 16 ALA B C 1
ATOM 1439 O O . ALA B 1 16 ? 0.217 11.555 19.75 1 31.22 16 ALA B O 1
ATOM 1440 N N . TYR B 1 17 ? 0.196 9.891 18.359 1 33.69 17 TYR B N 1
ATOM 1441 C CA . TYR B 1 17 ? 0.82 10.75 17.359 1 33.69 17 TYR B CA 1
ATOM 1442 C C . TYR B 1 17 ? -0.19 11.727 16.766 1 33.69 17 TYR B C 1
ATOM 1444 O O . TYR B 1 17 ? -1.174 11.32 16.156 1 33.69 17 TYR B O 1
ATOM 1452 N N . ALA B 1 18 ? -0.491 12.719 17.453 1 32.78 18 ALA B N 1
ATOM 1453 C CA . ALA B 1 18 ? -1.239 13.852 16.922 1 32.78 18 ALA B CA 1
ATOM 1454 C C . ALA B 1 18 ? -0.804 14.172 15.492 1 32.78 18 ALA B C 1
ATOM 1456 O O . ALA B 1 18 ? 0.375 14.43 15.242 1 32.78 18 ALA B O 1
ATOM 1457 N N . ALA B 1 19 ? -1.461 13.555 14.523 1 38.62 19 ALA B N 1
ATOM 1458 C CA . ALA B 1 19 ? -1.219 13.977 13.148 1 38.62 19 ALA B CA 1
ATOM 1459 C C . ALA B 1 19 ? -1.238 15.5 13.023 1 38.62 19 ALA B C 1
ATOM 1461 O O . ALA B 1 19 ? -2.188 16.156 13.469 1 38.62 19 ALA B O 1
ATOM 1462 N N . PRO B 1 20 ? -0.053 16.031 12.953 1 37.22 20 PRO B N 1
ATOM 1463 C CA . PRO B 1 20 ? -0.042 17.5 12.891 1 37.22 20 PRO B CA 1
ATOM 1464 C C . PRO B 1 20 ? -1.065 18.062 11.906 1 37.22 20 PRO B C 1
ATOM 1466 O O . PRO B 1 20 ? -1.134 19.281 11.711 1 37.22 20 PRO B O 1
ATOM 1469 N N . TRP B 1 21 ? -1.836 17.094 11.18 1 38.88 21 TRP B N 1
ATOM 1470 C CA . TRP B 1 21 ? -2.744 17.641 10.18 1 38.88 21 TRP B CA 1
ATOM 1471 C C . TRP B 1 21 ? -3.799 18.531 10.828 1 38.88 21 TRP B C 1
ATOM 1473 O O . TRP B 1 21 ? -4.699 19.047 10.156 1 38.88 21 TRP B O 1
ATOM 1483 N N . THR B 1 22 ? -3.953 18.344 12.109 1 34.94 22 THR B N 1
ATOM 1484 C CA . THR B 1 22 ? -4.988 19.266 12.57 1 34.94 22 THR B CA 1
ATOM 1485 C C . THR B 1 22 ? -4.523 20.703 12.445 1 34.94 22 THR B C 1
ATOM 1487 O O . THR B 1 22 ? -5.055 21.594 13.109 1 34.94 22 THR B O 1
ATOM 1490 N N . MET B 1 23 ? -3.193 20.812 11.961 1 34.56 23 MET B N 1
ATOM 1491 C CA . MET B 1 23 ? -2.709 22.172 12.172 1 34.56 23 MET B CA 1
ATOM 1492 C C . MET B 1 23 ? -3.506 23.156 11.336 1 34.56 23 MET B C 1
ATOM 1494 O O . MET B 1 23 ? -3.93 22.844 10.219 1 34.56 23 MET B O 1
ATOM 1498 N N . GLY B 1 24 ? -4.09 24.172 11.844 1 31.89 24 GLY B N 1
ATOM 1499 C CA . GLY B 1 24 ? -4.723 25.375 11.336 1 31.89 24 GLY B CA 1
ATOM 1500 C C . GLY B 1 24 ? -3.971 26 10.172 1 31.89 24 GLY B C 1
ATOM 1501 O O . GLY B 1 24 ? -2.748 25.891 10.078 1 31.89 24 GLY B O 1
ATOM 1502 N N . GLY B 1 25 ? -4.336 26.188 8.875 1 32.91 25 GLY B N 1
ATOM 1503 C CA . GLY B 1 25 ? -3.904 26.906 7.691 1 32.91 25 GLY B CA 1
ATOM 1504 C C . GLY B 1 25 ? -2.971 28.062 8 1 32.91 25 GLY B C 1
ATOM 1505 O O . GLY B 1 25 ? -2.871 28.484 9.156 1 32.91 25 GLY B O 1
ATOM 1506 N N . LEU B 1 26 ? -1.963 28.406 7.066 1 37 26 LEU B N 1
ATOM 1507 C CA . LEU B 1 26 ? -1.203 29.641 7.195 1 37 26 LEU B CA 1
ATOM 1508 C C . LEU B 1 26 ? -2.012 30.703 7.941 1 37 26 LEU B C 1
ATOM 1510 O O . LEU B 1 26 ? -1.517 31.312 8.891 1 37 26 LEU B O 1
ATOM 1514 N N . TRP B 1 27 ? -2.725 31.422 7.055 1 38.5 27 TRP B N 1
ATOM 1515 C CA . TRP B 1 27 ? -3.535 32.594 7.406 1 38.5 27 TRP B CA 1
ATOM 1516 C C . TRP B 1 27 ? -4.797 32.156 8.148 1 38.5 27 TRP B C 1
ATOM 1518 O O . TRP B 1 27 ? -5.91 32.375 7.664 1 38.5 27 TRP B O 1
ATOM 1528 N N . GLY B 1 28 ? -4.531 31.359 9.305 1 45.81 28 GLY B N 1
ATOM 1529 C CA . GLY B 1 28 ? -5.68 31.172 10.18 1 45.81 28 GLY B CA 1
ATOM 1530 C C . GLY B 1 28 ? -6.684 30.172 9.633 1 45.81 28 GLY B C 1
ATOM 1531 O O . GLY B 1 28 ? -7.852 30.188 10.031 1 45.81 28 GLY B O 1
ATOM 1532 N N . ALA B 1 29 ? -6.418 29.75 8.391 1 51.53 29 ALA B N 1
ATOM 1533 C CA . ALA B 1 29 ? -7.562 28.984 7.902 1 51.53 29 ALA B CA 1
ATOM 1534 C C . ALA B 1 29 ? -7.762 27.703 8.719 1 51.53 29 ALA B C 1
ATOM 1536 O O . ALA B 1 29 ? -6.801 26.984 9 1 51.53 29 ALA B O 1
ATOM 1537 N N . LYS B 1 30 ? -8.719 27.734 9.586 1 63.25 30 LYS B N 1
ATOM 1538 C CA . LYS B 1 30 ? -9.242 26.719 10.492 1 63.25 30 LYS B CA 1
ATOM 1539 C C . LYS B 1 30 ? -9.398 25.375 9.773 1 63.25 30 LYS B C 1
ATOM 1541 O O . LYS B 1 30 ? -9.812 25.328 8.609 1 63.25 30 LYS B O 1
ATOM 1546 N N . PHE B 1 31 ? -8.617 24.422 10.125 1 80.31 31 PHE B N 1
ATOM 1547 C CA . PHE B 1 31 ? -8.891 23.062 9.688 1 80.31 31 PHE B CA 1
ATOM 1548 C C . PHE B 1 31 ? -10.383 22.844 9.492 1 80.31 31 PHE B C 1
ATOM 1550 O O . PHE B 1 31 ? -11.188 23.188 10.375 1 80.31 31 PHE B O 1
ATOM 1557 N N . ASP B 1 32 ? -10.734 22.531 8.25 1 90.44 32 ASP B N 1
ATOM 1558 C CA . ASP B 1 32 ? -12.125 22.266 7.906 1 90.44 32 ASP B CA 1
ATOM 1559 C C . ASP B 1 32 ? -12.359 20.766 7.711 1 90.44 32 ASP B C 1
ATOM 1561 O O . ASP B 1 32 ? -11.953 20.188 6.695 1 90.44 32 ASP B O 1
ATOM 1565 N N . PRO B 1 33 ? -12.938 20.188 8.633 1 92.94 33 PRO B N 1
ATOM 1566 C CA . PRO B 1 33 ? -13.141 18.734 8.555 1 92.94 33 PRO B CA 1
ATOM 1567 C C . PRO B 1 33 ? -14.055 18.312 7.406 1 92.94 33 PRO B C 1
ATOM 1569 O O . PRO B 1 33 ? -14.18 17.125 7.113 1 92.94 33 PRO B O 1
ATOM 1572 N N . THR B 1 34 ? -14.688 19.234 6.715 1 94.88 34 THR B N 1
ATOM 1573 C CA . THR B 1 34 ? -15.516 18.906 5.555 1 94.88 34 THR B CA 1
ATOM 1574 C C . THR B 1 34 ? -14.664 18.859 4.285 1 94.88 34 THR B C 1
ATOM 1576 O O . THR B 1 34 ? -15.109 18.344 3.258 1 94.88 34 THR B O 1
ATOM 1579 N N . LYS B 1 35 ? -13.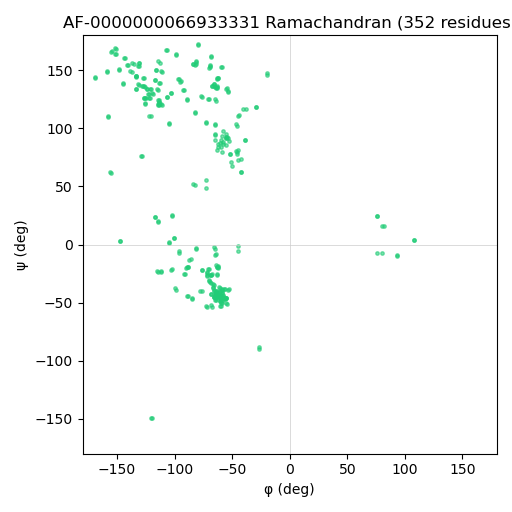484 19.359 4.414 1 94.5 35 LYS B N 1
ATOM 1580 C CA . LYS B 1 35 ? -12.625 19.453 3.236 1 94.5 35 LYS B CA 1
ATOM 1581 C C . LYS B 1 35 ? -11.391 18.562 3.389 1 94.5 35 LYS B C 1
ATOM 1583 O O . LYS B 1 35 ? -10.719 18.25 2.402 1 94.5 35 LYS B O 1
ATOM 1588 N N . CYS B 1 36 ? -11.117 18.312 4.672 1 95.88 36 CYS B N 1
ATOM 1589 C CA . CYS B 1 36 ? -9.953 17.484 4.93 1 95.88 36 CYS B CA 1
ATOM 1590 C C . CYS B 1 36 ? -10.281 16.406 5.953 1 95.88 36 CYS B C 1
ATOM 1592 O O . CYS B 1 36 ? -10.961 16.656 6.949 1 95.88 36 CYS B O 1
ATOM 1594 N N . LEU B 1 37 ? -9.664 15.266 5.711 1 96.12 37 LEU B N 1
ATOM 1595 C CA . LEU B 1 37 ? -9.844 14.156 6.637 1 96.12 37 LEU B CA 1
ATOM 1596 C C . LEU B 1 37 ? -9.242 14.484 8 1 96.12 37 LEU B C 1
ATOM 1598 O O . LEU B 1 37 ? -8.148 15.047 8.086 1 96.12 37 LEU B O 1
ATOM 1602 N N . THR B 1 38 ? -9.969 14.117 9.023 1 94.75 38 THR B N 1
ATOM 1603 C CA . THR B 1 38 ? -9.461 14.133 10.391 1 94.75 38 THR B CA 1
ATOM 1604 C C . THR B 1 38 ? -9.008 12.742 10.812 1 94.75 38 THR B C 1
ATOM 1606 O O . THR B 1 38 ? -9.352 11.742 10.172 1 94.75 38 THR B O 1
ATOM 1609 N N . GLN B 1 39 ? -8.234 12.664 11.875 1 94.62 39 GLN B N 1
ATOM 1610 C CA . GLN B 1 39 ? -7.805 11.375 12.383 1 94.62 39 GLN B CA 1
ATOM 1611 C C . GLN B 1 39 ? -9.008 10.477 12.688 1 94.62 39 GLN B C 1
ATOM 1613 O O . GLN B 1 39 ? -9 9.289 12.344 1 94.62 39 GLN B O 1
ATOM 1618 N N . GLY B 1 40 ? -9.961 11.047 13.328 1 96.56 40 GLY B N 1
ATOM 1619 C CA . GLY B 1 40 ? -11.148 10.273 13.641 1 96.56 40 GLY B CA 1
ATOM 1620 C C . GLY B 1 40 ? -11.836 9.719 12.406 1 96.56 40 GLY B C 1
ATOM 1621 O O . GLY B 1 40 ? -12.242 8.555 12.375 1 96.56 40 GLY B O 1
ATOM 1622 N N . THR B 1 41 ? -11.992 10.562 11.383 1 97.38 41 THR B N 1
ATOM 1623 C CA . THR B 1 41 ? -12.617 10.125 10.141 1 97.38 41 THR B CA 1
ATOM 1624 C C . THR B 1 41 ? -11.773 9.047 9.461 1 97.38 41 THR B C 1
ATOM 1626 O O . THR B 1 41 ? -12.312 8.062 8.953 1 97.38 41 THR B O 1
ATOM 1629 N N . VAL B 1 42 ? -10.5 9.203 9.492 1 98.31 42 VAL B N 1
ATOM 1630 C CA . VAL B 1 42 ? -9.578 8.219 8.922 1 98.31 42 VAL B CA 1
ATOM 1631 C C . VAL B 1 42 ? -9.781 6.867 9.602 1 98.31 42 VAL B C 1
ATOM 1633 O O . VAL B 1 42 ? -9.945 5.844 8.93 1 98.31 42 VAL B O 1
ATOM 1636 N N . GLU B 1 43 ? -9.773 6.855 10.852 1 98.31 43 GLU B N 1
ATOM 1637 C CA . GLU B 1 43 ? -9.938 5.617 11.609 1 98.31 43 GLU B CA 1
ATOM 1638 C C . GLU B 1 43 ? -11.281 4.961 11.305 1 98.31 43 GLU B C 1
ATOM 1640 O O . GLU B 1 43 ? -11.367 3.742 11.148 1 98.31 43 GLU B O 1
ATOM 1645 N N . SER B 1 44 ? -12.258 5.754 11.203 1 98 44 SER B N 1
ATOM 1646 C CA . SER B 1 44 ? -13.586 5.242 10.883 1 98 44 SER B CA 1
ATOM 1647 C C . SER B 1 44 ? -13.617 4.617 9.492 1 98 44 SER B C 1
ATOM 1649 O O . SER B 1 44 ? -14.18 3.537 9.305 1 98 44 SER B O 1
ATOM 1651 N N . ILE B 1 45 ? -13.055 5.273 8.516 1 98.69 45 ILE B N 1
ATOM 1652 C CA . ILE B 1 45 ? -13.023 4.785 7.137 1 98.69 45 ILE B CA 1
ATOM 1653 C C . ILE B 1 45 ? -12.234 3.484 7.07 1 98.69 45 ILE B C 1
ATOM 1655 O O . ILE B 1 45 ? -12.672 2.514 6.449 1 98.69 45 ILE B O 1
ATOM 1659 N N . VAL B 1 46 ? -11.117 3.414 7.781 1 98.88 46 VAL B N 1
ATOM 1660 C CA . VAL B 1 46 ? -10.25 2.242 7.75 1 98.88 46 VAL B CA 1
ATOM 1661 C C . VAL B 1 46 ? -10.945 1.063 8.422 1 98.88 46 VAL B C 1
ATOM 1663 O O . VAL B 1 46 ? -10.906 -0.061 7.918 1 98.88 46 VAL B O 1
ATOM 1666 N N . ASP B 1 47 ? -11.57 1.354 9.508 1 98.44 47 ASP B N 1
ATOM 1667 C CA . ASP B 1 47 ? -12.352 0.313 10.164 1 98.44 47 ASP B CA 1
ATOM 1668 C C . ASP B 1 47 ? -13.469 -0.2 9.258 1 98.44 47 ASP B C 1
ATOM 1670 O O . ASP B 1 47 ? -13.672 -1.41 9.133 1 98.44 47 ASP B O 1
ATOM 1674 N N . GLY B 1 48 ? -14.172 0.669 8.703 1 98.62 48 GLY B N 1
ATOM 1675 C CA . GLY B 1 48 ? -15.219 0.302 7.766 1 98.62 48 GLY B CA 1
ATOM 1676 C C . GLY B 1 48 ? -14.711 -0.524 6.598 1 98.62 48 GLY B C 1
ATOM 1677 O O . GLY B 1 48 ? -15.328 -1.526 6.227 1 98.62 48 GLY B O 1
ATOM 1678 N N . PHE B 1 49 ? -13.641 -0.102 6.012 1 98.75 49 PHE B N 1
ATOM 1679 C CA . PHE B 1 49 ? -13.023 -0.853 4.922 1 98.75 49 PHE B CA 1
ATOM 1680 C C . PHE B 1 49 ? -12.727 -2.283 5.352 1 98.75 49 PHE B C 1
ATOM 1682 O O . PHE B 1 49 ? -13.039 -3.232 4.629 1 98.75 49 PHE B O 1
ATOM 1689 N N . GLY B 1 50 ? -12.047 -2.428 6.52 1 98.5 50 GLY B N 1
ATOM 1690 C CA . GLY B 1 50 ? -11.789 -3.76 7.047 1 98.5 50 GLY B CA 1
ATOM 1691 C C . GLY B 1 50 ? -13.047 -4.602 7.172 1 98.5 50 GLY B C 1
ATOM 1692 O O . GLY B 1 50 ? -13.039 -5.793 6.859 1 98.5 50 GLY B O 1
ATOM 1693 N N . LYS B 1 51 ? -14.148 -3.98 7.566 1 97.81 51 LYS B N 1
ATOM 1694 C CA . LYS B 1 51 ? -15.414 -4.691 7.723 1 97.81 51 LYS B CA 1
ATOM 1695 C C . LYS B 1 51 ? -15.977 -5.117 6.367 1 97.81 51 LYS B C 1
ATOM 1697 O O . LYS B 1 51 ? -16.609 -6.172 6.258 1 97.81 51 LYS B O 1
ATOM 1702 N N . LEU B 1 52 ? -15.727 -4.336 5.348 1 98.19 52 LEU B N 1
ATOM 1703 C CA . LEU B 1 52 ? -16.188 -4.711 4.016 1 98.19 52 LEU B CA 1
ATOM 1704 C C . LEU B 1 52 ? -15.516 -6.004 3.559 1 98.19 52 LEU B C 1
ATOM 1706 O O . LEU B 1 52 ? -16.016 -6.691 2.67 1 98.19 52 LEU B O 1
ATOM 1710 N N . ILE B 1 53 ? -14.43 -6.344 4.16 1 96.69 53 ILE B N 1
ATOM 1711 C CA . ILE B 1 53 ? -13.664 -7.531 3.785 1 96.69 53 ILE B CA 1
ATOM 1712 C C . ILE B 1 53 ? -14 -8.68 4.738 1 96.69 53 ILE B C 1
ATOM 1714 O O . ILE B 1 53 ? -14.195 -9.812 4.305 1 96.69 53 ILE B O 1
ATOM 1718 N N . SER B 1 54 ? -14.156 -8.367 6.008 1 97 54 SER B N 1
ATOM 1719 C CA . SER B 1 54 ? -14.188 -9.414 7.023 1 97 54 SER B CA 1
ATOM 1720 C C . SER B 1 54 ? -15.617 -9.695 7.473 1 97 54 SER B C 1
ATOM 1722 O O . SER B 1 54 ? -15.891 -10.742 8.062 1 97 54 SER B O 1
ATOM 1724 N N . ALA B 1 55 ? -16.516 -8.789 7.27 1 97.25 55 ALA B N 1
ATOM 1725 C CA . ALA B 1 55 ? -17.891 -8.867 7.754 1 97.25 55 ALA B CA 1
ATOM 1726 C C . ALA B 1 55 ? -18.828 -8.008 6.906 1 97.25 55 ALA B C 1
ATOM 1728 O O . ALA B 1 55 ? -19.578 -7.184 7.438 1 97.25 55 ALA B O 1
ATOM 1729 N N . TYR B 1 56 ? -18.938 -8.32 5.703 1 97.69 56 TYR B N 1
ATOM 1730 C CA . TYR B 1 56 ? -19.594 -7.5 4.691 1 97.69 56 TYR B CA 1
ATOM 1731 C C . TYR B 1 56 ? -21.078 -7.383 4.965 1 97.69 56 TYR B C 1
ATOM 1733 O O . TYR B 1 56 ? -21.75 -8.383 5.266 1 97.69 56 TYR B O 1
ATOM 1741 N N . THR B 1 57 ? -21.578 -6.195 4.816 1 98 57 THR B N 1
ATOM 1742 C CA . THR B 1 57 ? -23 -5.938 4.695 1 98 57 THR B CA 1
ATOM 1743 C C . THR B 1 57 ? -23.266 -4.883 3.625 1 98 57 THR B C 1
ATOM 1745 O O . THR B 1 57 ? -22.469 -3.967 3.432 1 98 57 THR B O 1
ATOM 1748 N N . ASP B 1 58 ? -24.422 -5.023 3.008 1 98 58 ASP B N 1
ATOM 1749 C CA . ASP B 1 58 ? -24.844 -4.016 2.033 1 98 58 ASP B CA 1
ATOM 1750 C C . ASP B 1 58 ? -24.938 -2.637 2.678 1 98 58 ASP B C 1
ATOM 1752 O O . ASP B 1 58 ? -24.609 -1.628 2.049 1 98 58 ASP B O 1
ATOM 1756 N N . ALA B 1 59 ? -25.406 -2.631 3.842 1 97.94 59 ALA B N 1
ATOM 1757 C CA . ALA B 1 59 ? -25.594 -1.362 4.543 1 97.94 59 ALA B CA 1
ATOM 1758 C C . ALA B 1 59 ? -24.266 -0.642 4.738 1 97.94 59 ALA B C 1
ATOM 1760 O O . ALA B 1 59 ? -24.156 0.564 4.5 1 97.94 59 ALA B O 1
ATOM 1761 N N . ASP B 1 60 ? -23.266 -1.343 5.145 1 98.19 60 ASP B N 1
ATOM 1762 C CA . ASP B 1 60 ? -21.953 -0.75 5.316 1 98.19 60 ASP B CA 1
ATOM 1763 C C . ASP B 1 60 ? -21.391 -0.271 3.979 1 98.19 60 ASP B C 1
ATOM 1765 O O . ASP B 1 60 ? -20.797 0.812 3.898 1 98.19 60 ASP B O 1
ATOM 1769 N N . ALA B 1 61 ? -21.547 -1.081 2.992 1 98.69 61 ALA B N 1
ATOM 1770 C CA . ALA B 1 61 ? -21.047 -0.712 1.67 1 98.69 61 ALA B CA 1
ATOM 1771 C C . ALA B 1 61 ? -21.719 0.561 1.165 1 98.69 61 ALA B C 1
ATOM 1773 O O . ALA B 1 61 ? -21.047 1.475 0.679 1 98.69 61 ALA B O 1
ATOM 1774 N N . GLN B 1 62 ? -23.016 0.625 1.316 1 97.94 62 GLN B N 1
ATOM 1775 C CA . GLN B 1 62 ? -23.766 1.797 0.878 1 97.94 62 GLN B CA 1
ATOM 1776 C C . GLN B 1 62 ? -23.312 3.053 1.615 1 97.94 62 GLN B C 1
ATOM 1778 O O . GLN B 1 62 ? -23.219 4.129 1.021 1 97.94 62 GLN B O 1
ATOM 1783 N N . ARG B 1 63 ? -23 2.916 2.787 1 97.25 63 ARG B N 1
ATOM 1784 C CA . ARG B 1 63 ? -22.625 4.051 3.621 1 97.25 63 ARG B CA 1
ATOM 1785 C C . ARG B 1 63 ? -21.188 4.492 3.318 1 97.25 63 ARG B C 1
ATOM 1787 O O . ARG B 1 63 ? -20.906 5.691 3.26 1 97.25 63 ARG B O 1
ATOM 1794 N N . LEU B 1 64 ? -20.344 3.541 3.119 1 98.62 64 LEU B N 1
ATOM 1795 C CA . LEU B 1 64 ? -18.906 3.809 3.111 1 98.62 64 LEU B CA 1
ATOM 1796 C C . LEU B 1 64 ? -18.422 4.125 1.7 1 98.62 64 LEU B C 1
ATOM 1798 O O . LEU B 1 64 ? -17.375 4.762 1.526 1 98.62 64 LEU B O 1
ATOM 1802 N N . LEU B 1 65 ? -19.125 3.645 0.685 1 98.88 65 LEU B N 1
ATOM 1803 C CA . LEU B 1 65 ? -18.625 3.754 -0.681 1 98.88 65 LEU B CA 1
ATOM 1804 C C . LEU B 1 65 ? -19.344 4.871 -1.434 1 98.88 65 LEU B C 1
ATOM 1806 O O . LEU B 1 65 ? -20.578 4.969 -1.389 1 98.88 65 LEU B O 1
ATOM 1810 N N . ALA B 1 66 ? -18.547 5.695 -2.043 1 98.81 66 ALA B N 1
ATOM 1811 C CA . ALA B 1 66 ? -19.109 6.754 -2.887 1 98.81 66 ALA B CA 1
ATOM 1812 C C . ALA B 1 66 ? -19.766 6.172 -4.129 1 98.81 66 ALA B C 1
ATOM 1814 O O . ALA B 1 66 ? -19.438 5.07 -4.566 1 98.81 66 ALA B O 1
ATOM 1815 N N . ASP B 1 67 ? -20.594 6.91 -4.777 1 98.12 67 ASP B N 1
ATOM 1816 C CA . ASP B 1 67 ? -21.328 6.449 -5.949 1 98.12 67 ASP B CA 1
ATOM 1817 C C . ASP B 1 67 ? -20.406 6.234 -7.141 1 98.12 67 ASP B C 1
ATOM 1819 O O . ASP B 1 67 ? -20.672 5.395 -8 1 98.12 67 ASP B O 1
ATOM 1823 N N . ASP B 1 68 ? -19.312 6.922 -7.18 1 98.38 68 ASP B N 1
ATOM 1824 C CA . ASP B 1 68 ? -18.391 6.836 -8.305 1 98.38 68 ASP B CA 1
ATOM 1825 C C . ASP B 1 68 ? -17.188 5.957 -7.965 1 98.38 68 ASP B C 1
ATOM 1827 O O . ASP B 1 68 ? -16.109 6.105 -8.555 1 98.38 68 ASP B O 1
ATOM 1831 N N . LEU B 1 69 ? -17.359 5.023 -7.012 1 98.81 69 LEU B N 1
ATOM 1832 C CA . LEU B 1 69 ? -16.297 4.133 -6.582 1 98.81 69 LEU B CA 1
ATOM 1833 C C . LEU B 1 69 ? -15.711 3.377 -7.773 1 98.81 69 LEU B C 1
ATOM 1835 O O . LEU B 1 69 ? -16.453 2.848 -8.602 1 98.81 69 LEU B O 1
ATOM 1839 N N . VAL B 1 70 ? -14.344 3.33 -7.824 1 98.88 70 VAL B N 1
ATOM 1840 C CA . VAL B 1 70 ? -13.609 2.375 -8.648 1 98.88 70 VAL B CA 1
ATOM 1841 C C . VAL B 1 70 ? -12.523 1.697 -7.812 1 98.88 70 VAL B C 1
ATOM 1843 O O . VAL B 1 70 ? -11.836 2.354 -7.027 1 98.88 70 VAL B O 1
ATOM 1846 N N . ASP B 1 71 ? -12.438 0.425 -8.016 1 98.81 71 ASP B N 1
ATOM 1847 C CA . ASP B 1 71 ? -11.477 -0.382 -7.27 1 98.81 71 ASP B CA 1
ATOM 1848 C C . ASP B 1 71 ? -10.477 -1.048 -8.203 1 98.81 71 ASP B C 1
ATOM 1850 O O . ASP B 1 71 ? -10.859 -1.694 -9.18 1 98.81 71 ASP B O 1
ATOM 1854 N N . TYR B 1 72 ? -9.172 -0.871 -7.852 1 98.88 72 TYR B N 1
ATOM 1855 C CA . TYR B 1 72 ? -8.086 -1.442 -8.641 1 98.88 72 TYR B CA 1
ATOM 1856 C C . TYR B 1 72 ? -7.219 -2.359 -7.789 1 98.88 72 TYR B C 1
ATOM 1858 O O . TYR B 1 72 ? -6.734 -1.958 -6.727 1 98.88 72 TYR B O 1
ATOM 1866 N N . SER B 1 73 ? -7 -3.541 -8.297 1 98.75 73 SER B N 1
ATOM 1867 C CA . SER B 1 73 ? -6.031 -4.477 -7.727 1 98.75 73 SER B CA 1
ATOM 1868 C C . SER B 1 73 ? -5.582 -5.504 -8.758 1 98.75 73 SER B C 1
ATOM 1870 O O . SER B 1 73 ? -6.324 -6.434 -9.078 1 98.75 73 SER B O 1
ATOM 1872 N N . ASP B 1 74 ? -4.375 -5.422 -9.172 1 98.69 74 ASP B N 1
ATOM 1873 C CA . ASP B 1 74 ? -3.865 -6.422 -10.109 1 98.69 74 ASP B CA 1
ATOM 1874 C C . ASP B 1 74 ? -3.648 -7.766 -9.414 1 98.69 74 ASP B C 1
ATOM 1876 O O . ASP B 1 74 ? -3.729 -8.82 -10.047 1 98.69 74 ASP B O 1
ATOM 1880 N N . SER B 1 75 ? -3.408 -7.738 -8.086 1 98.38 75 SER B N 1
ATOM 1881 C CA . SER B 1 75 ? -3.357 -8.984 -7.328 1 98.38 75 SER B CA 1
ATOM 1882 C C . SER B 1 75 ? -4.672 -9.75 -7.43 1 98.38 75 SER B C 1
ATOM 1884 O O . SER B 1 75 ? -4.68 -10.953 -7.699 1 98.38 75 SER B O 1
ATOM 1886 N N . ILE B 1 76 ? -5.75 -9.023 -7.215 1 97.25 76 ILE B N 1
ATOM 1887 C CA . ILE B 1 76 ? -7.062 -9.664 -7.32 1 97.25 76 ILE B CA 1
ATOM 1888 C C . ILE B 1 76 ? -7.316 -10.086 -8.766 1 97.25 76 ILE B C 1
ATOM 1890 O O . ILE B 1 76 ? -7.77 -11.203 -9.023 1 97.25 76 ILE B O 1
ATOM 1894 N N . ASN B 1 77 ? -7.02 -9.203 -9.727 1 97.56 77 ASN B N 1
ATOM 1895 C CA . ASN B 1 77 ? -7.254 -9.508 -11.133 1 97.56 77 ASN B CA 1
ATOM 1896 C C . ASN B 1 77 ? -6.531 -10.781 -11.555 1 97.56 77 ASN B C 1
ATOM 1898 O O . ASN B 1 77 ? -7.09 -11.609 -12.281 1 97.56 77 ASN B O 1
ATOM 1902 N N . SER B 1 78 ? -5.363 -10.992 -11.07 1 96.88 78 SER B N 1
ATOM 1903 C CA . SER B 1 78 ? -4.621 -12.203 -11.391 1 96.88 78 SER B CA 1
ATOM 1904 C C . SER B 1 78 ? -5.297 -13.438 -10.805 1 96.88 78 SER B C 1
ATOM 1906 O O . SER B 1 78 ? -5.305 -14.5 -11.422 1 96.88 78 SER B O 1
ATOM 1908 N N . LEU B 1 79 ? -5.844 -13.281 -9.641 1 95.44 79 LEU B N 1
ATOM 1909 C CA . LEU B 1 79 ? -6.453 -14.414 -8.953 1 95.44 79 LEU B CA 1
ATOM 1910 C C . LEU B 1 79 ? -7.738 -14.844 -9.656 1 95.44 79 LEU B C 1
ATOM 1912 O O . LEU B 1 79 ? -8.086 -16.031 -9.648 1 95.44 79 LEU B O 1
ATOM 1916 N N . ILE B 1 80 ? -8.391 -13.883 -10.25 1 93.38 80 ILE B N 1
ATOM 1917 C CA . ILE B 1 80 ? -9.703 -14.227 -10.789 1 93.38 80 ILE B CA 1
ATOM 1918 C C . ILE B 1 80 ? -9.617 -14.352 -12.312 1 93.38 80 ILE B C 1
ATOM 1920 O O . ILE B 1 80 ? -10.641 -14.461 -12.992 1 93.38 80 ILE B O 1
ATOM 1924 N N . GLY B 1 81 ? -8.43 -14.188 -12.859 1 91.75 81 GLY B N 1
ATOM 1925 C CA . GLY B 1 81 ? -8.219 -14.367 -14.289 1 91.75 81 GLY B CA 1
ATOM 1926 C C . GLY B 1 81 ? -8.633 -13.164 -15.117 1 91.75 81 GLY B C 1
ATOM 1927 O O . GLY B 1 81 ? -8.938 -13.297 -16.297 1 91.75 81 GLY B O 1
ATOM 1928 N N . ALA B 1 82 ? -8.797 -12.07 -14.461 1 95.19 82 ALA B N 1
ATOM 1929 C CA . ALA B 1 82 ? -9.07 -10.828 -15.172 1 95.19 82 ALA B CA 1
ATOM 1930 C C . ALA B 1 82 ? -7.781 -10.172 -15.656 1 95.19 82 ALA B C 1
ATOM 1932 O O . ALA B 1 82 ? -6.711 -10.414 -15.094 1 95.19 82 ALA B O 1
ATOM 1933 N N . PRO B 1 83 ? -7.879 -9.367 -16.688 1 95.5 83 PRO B N 1
ATOM 1934 C CA . PRO B 1 83 ? -6.668 -8.695 -17.172 1 95.5 83 PRO B CA 1
ATOM 1935 C C . PRO B 1 83 ? -6.066 -7.742 -16.141 1 95.5 83 PRO B C 1
ATOM 1937 O O . PRO B 1 83 ? -6.793 -6.98 -15.508 1 95.5 83 PRO B O 1
ATOM 1940 N N . VAL B 1 84 ? -4.758 -7.812 -16.031 1 96.25 84 VAL B N 1
ATOM 1941 C CA . VAL B 1 84 ? -4.074 -6.836 -15.188 1 96.25 84 VAL B CA 1
ATOM 1942 C C . VAL B 1 84 ? -4.133 -5.461 -15.852 1 96.25 84 VAL B C 1
ATOM 1944 O O . VAL B 1 84 ? -4.246 -5.355 -17.078 1 96.25 84 VAL B O 1
ATOM 1947 N N . GLY B 1 85 ? -4.094 -4.387 -15.016 1 95.62 85 GLY B N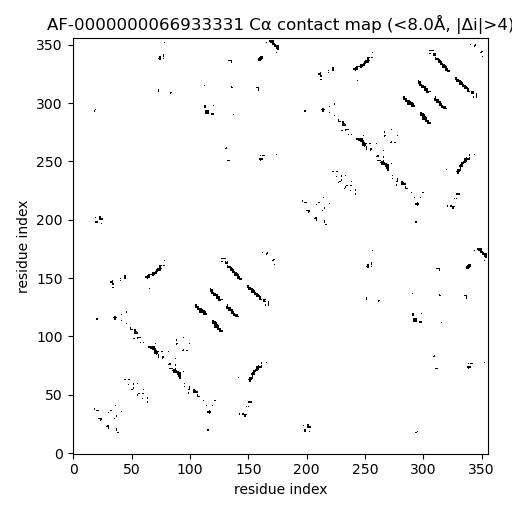 1
ATOM 1948 C CA . GLY B 1 85 ? -4.094 -3.02 -15.516 1 95.62 85 GLY B CA 1
ATOM 1949 C C . GLY B 1 85 ? -5.484 -2.422 -15.609 1 95.62 85 GLY B C 1
ATOM 1950 O O . GLY B 1 85 ? -5.633 -1.218 -15.836 1 95.62 85 GLY B O 1
ATOM 1951 N N . THR B 1 86 ? -6.457 -3.244 -15.422 1 97.56 86 THR B N 1
ATOM 1952 C CA . THR B 1 86 ? -7.828 -2.762 -15.516 1 97.56 86 THR B CA 1
ATOM 1953 C C . THR B 1 86 ? -8.469 -2.695 -14.133 1 97.56 86 THR B C 1
ATOM 1955 O O . THR B 1 86 ? -7.926 -3.227 -13.164 1 97.56 86 THR B O 1
ATOM 1958 N N . ALA B 1 87 ? -9.625 -2.025 -14.102 1 98.69 87 ALA B N 1
ATOM 1959 C CA . ALA B 1 87 ? -10.367 -1.965 -12.852 1 98.69 87 ALA B CA 1
ATOM 1960 C C . ALA B 1 87 ? -10.828 -3.354 -12.414 1 98.69 87 ALA B C 1
ATOM 1962 O O . ALA B 1 87 ? -11.273 -4.156 -13.242 1 98.69 87 ALA B O 1
ATOM 1963 N N . THR B 1 88 ? -10.633 -3.625 -11.133 1 98.56 88 THR B N 1
ATOM 1964 C CA . THR B 1 88 ? -11.133 -4.855 -10.531 1 98.56 88 THR B CA 1
ATOM 1965 C C . THR B 1 88 ? -12.648 -4.805 -10.375 1 98.56 88 THR B C 1
ATOM 1967 O O . THR B 1 88 ? -13.359 -5.723 -10.797 1 98.56 88 THR B O 1
ATOM 1970 N N . PHE B 1 89 ? -13.07 -3.775 -9.766 1 98.5 89 PHE B N 1
ATOM 1971 C CA . PHE B 1 89 ? -14.477 -3.4 -9.711 1 98.5 89 PHE B CA 1
ATOM 1972 C C . PHE B 1 89 ? -14.695 -2.004 -10.281 1 98.5 89 PHE B C 1
ATOM 1974 O O . PHE B 1 89 ? -14.312 -1.009 -9.664 1 98.5 89 PHE B O 1
ATOM 1981 N N . PRO B 1 90 ? -15.344 -1.916 -11.453 1 98.69 90 PRO B N 1
ATOM 1982 C CA . PRO B 1 90 ? -15.406 -0.642 -12.172 1 98.69 90 PRO B CA 1
ATOM 1983 C C . PRO B 1 90 ? -16.484 0.289 -11.633 1 98.69 90 PRO B C 1
ATOM 1985 O O . PRO B 1 90 ? -16.641 1.413 -12.117 1 98.69 90 PRO B O 1
ATOM 1988 N N . SER B 1 91 ? -17.297 -0.218 -10.625 1 98.81 91 SER B N 1
ATOM 1989 C CA . SER B 1 91 ? -18.344 0.59 -10.023 1 98.81 91 SER B CA 1
ATOM 1990 C C . SER B 1 91 ? -18.672 0.117 -8.609 1 98.81 91 SER B C 1
ATOM 1992 O O . SER B 1 91 ? -18.281 -0.983 -8.219 1 98.81 91 SER B O 1
ATOM 1994 N N . LYS B 1 92 ? -19.406 1.016 -7.957 1 98.75 92 LYS B N 1
ATOM 1995 C CA . LYS B 1 92 ? -19.922 0.657 -6.637 1 98.75 92 LYS B CA 1
ATOM 1996 C C . LYS B 1 92 ? -20.781 -0.597 -6.711 1 98.75 92 LYS B C 1
ATOM 1998 O O . LYS B 1 92 ? -20.641 -1.502 -5.883 1 98.75 92 LYS B O 1
ATOM 2003 N N . ALA B 1 93 ? -21.625 -0.677 -7.684 1 98.56 93 ALA B N 1
ATOM 2004 C CA . ALA B 1 93 ? -22.5 -1.835 -7.855 1 98.56 93 ALA B CA 1
ATOM 2005 C C . ALA B 1 93 ? -21.688 -3.107 -8.078 1 98.56 93 ALA B C 1
ATOM 2007 O O . ALA B 1 93 ? -22 -4.156 -7.512 1 98.56 93 ALA B O 1
ATOM 2008 N N . ALA B 1 94 ? -20.688 -3.012 -8.891 1 98.38 94 ALA B N 1
ATOM 2009 C CA . ALA B 1 94 ? -19.844 -4.168 -9.156 1 98.38 94 ALA B CA 1
ATOM 2010 C C . ALA B 1 94 ? -19.109 -4.609 -7.891 1 98.38 94 ALA B C 1
ATOM 2012 O O . ALA B 1 94 ? -18.969 -5.809 -7.633 1 98.38 94 ALA B O 1
ATOM 2013 N N . PHE B 1 95 ? -18.656 -3.668 -7.18 1 98.62 95 PHE B N 1
ATOM 2014 C CA . PHE B 1 95 ? -17.984 -3.971 -5.922 1 98.62 95 PHE B CA 1
ATOM 2015 C C . PHE B 1 95 ? -18.922 -4.703 -4.969 1 98.62 95 PHE B C 1
ATOM 2017 O O . PHE B 1 95 ? -18.562 -5.746 -4.414 1 98.62 95 PHE B O 1
ATOM 2024 N N . MET B 1 96 ? -20.047 -4.09 -4.793 1 98.56 96 MET B N 1
ATOM 2025 C CA . MET B 1 96 ? -21.016 -4.664 -3.861 1 98.56 96 MET B CA 1
ATOM 2026 C C . MET B 1 96 ? -21.406 -6.074 -4.285 1 98.56 96 MET B C 1
ATOM 2028 O O . MET B 1 96 ? -21.469 -6.98 -3.453 1 98.56 96 MET B O 1
ATOM 2032 N N . ALA B 1 97 ? -21.609 -6.301 -5.535 1 97.44 97 ALA B N 1
ATOM 2033 C CA . ALA B 1 97 ? -21.938 -7.633 -6.031 1 97.44 97 ALA B CA 1
ATOM 2034 C C . ALA B 1 97 ? -20.781 -8.602 -5.812 1 97.44 97 ALA B C 1
ATOM 2036 O O . ALA B 1 97 ? -20.984 -9.727 -5.348 1 97.44 97 ALA B O 1
ATOM 2037 N N . GLY B 1 98 ? -19.641 -8.18 -6.113 1 95.38 98 GLY B N 1
ATOM 2038 C CA . GLY B 1 98 ? -18.469 -9.016 -5.992 1 95.38 98 GLY B CA 1
ATOM 2039 C C . GLY B 1 98 ? -18.109 -9.352 -4.555 1 95.38 98 GLY B C 1
ATOM 2040 O O . GLY B 1 98 ? -17.938 -10.516 -4.207 1 95.38 98 GLY B O 1
ATOM 2041 N N . GLN B 1 99 ? -17.984 -8.344 -3.789 1 94.56 99 GLN B N 1
ATOM 2042 C CA . GLN B 1 99 ? -17.609 -8.531 -2.391 1 94.56 99 GLN B CA 1
ATOM 2043 C C . GLN B 1 99 ? -18.703 -9.281 -1.628 1 94.56 99 GLN B C 1
ATOM 2045 O O . GLN B 1 99 ? -18.406 -10.109 -0.766 1 94.56 99 GLN B O 1
ATOM 2050 N N . GLY B 1 100 ? -19.953 -8.938 -1.932 1 91.81 100 GLY B N 1
ATOM 2051 C CA . GLY B 1 100 ? -21.062 -9.586 -1.276 1 91.81 100 GLY B CA 1
ATOM 2052 C C . GLY B 1 100 ? -21.156 -11.07 -1.568 1 91.81 100 GLY B C 1
ATOM 2053 O O . GLY B 1 100 ? -21.766 -11.828 -0.807 1 91.81 100 GLY B O 1
ATOM 2054 N N . SER B 1 101 ? -20.484 -11.484 -2.629 1 91.94 101 SER B N 1
ATOM 2055 C CA . SER B 1 101 ? -20.547 -12.891 -3.029 1 91.94 101 SER B CA 1
ATOM 2056 C C . SER B 1 101 ? -19.359 -13.672 -2.479 1 91.94 101 SER B C 1
ATOM 2058 O O . SER B 1 101 ? -19.281 -14.891 -2.629 1 91.94 101 SER B O 1
ATOM 2060 N N . GLN B 1 102 ? -18.406 -13.023 -1.847 1 90.75 102 GLN B N 1
ATOM 2061 C CA . GLN B 1 102 ? -17.203 -13.656 -1.339 1 90.75 102 GLN B CA 1
ATOM 2062 C C . GLN B 1 102 ? -17.344 -14.031 0.132 1 90.75 102 GLN B C 1
ATOM 2064 O O . GLN B 1 102 ? -17.953 -13.289 0.909 1 90.75 102 GLN B O 1
ATOM 2069 N N . PRO B 1 103 ? -16.828 -15.203 0.479 1 90.88 103 PRO B N 1
ATOM 2070 C CA . PRO B 1 103 ? -16.734 -15.453 1.92 1 90.88 103 PRO B CA 1
ATOM 2071 C C . PRO B 1 103 ? -15.891 -14.414 2.654 1 90.88 103 PRO B C 1
ATOM 2073 O O . PRO B 1 103 ? -14.977 -13.836 2.068 1 90.88 103 PRO B O 1
ATOM 2076 N N . PRO B 1 104 ? -16.219 -14.234 3.953 1 93.69 104 PRO B N 1
ATOM 2077 C CA . PRO B 1 104 ? -15.406 -13.297 4.727 1 93.69 104 PRO B CA 1
ATOM 2078 C C . PRO B 1 104 ? -13.945 -13.742 4.836 1 93.69 104 PRO B C 1
ATOM 2080 O O . PRO B 1 104 ? -13.672 -14.938 4.945 1 93.69 104 PRO B O 1
ATOM 2083 N N . VAL B 1 105 ? -13.086 -12.844 4.797 1 93.19 105 VAL B N 1
ATOM 2084 C CA . VAL B 1 105 ? -11.664 -13.039 5.043 1 93.19 105 VAL B CA 1
ATOM 2085 C C . VAL B 1 105 ? -11.25 -12.312 6.32 1 93.19 105 VAL B C 1
ATOM 2087 O O . VAL B 1 105 ? -11.492 -11.117 6.465 1 93.19 105 VAL B O 1
ATOM 2090 N N . PRO B 1 106 ? -10.68 -13.07 7.203 1 95.5 106 PRO B N 1
ATOM 2091 C CA . PRO B 1 106 ? -10.172 -12.359 8.375 1 95.5 106 PRO B CA 1
ATOM 2092 C C . PRO B 1 106 ? -9.234 -11.203 8.008 1 95.5 106 PRO B C 1
ATOM 2094 O O . PRO B 1 106 ? -8.352 -11.367 7.168 1 95.5 106 PRO B O 1
ATOM 2097 N N . PHE B 1 107 ? -9.508 -10.117 8.602 1 97.56 107 PHE B N 1
ATOM 2098 C CA . PHE B 1 107 ? -8.789 -8.883 8.305 1 97.56 107 PHE B CA 1
ATOM 2099 C C . PHE B 1 107 ? -8.234 -8.258 9.57 1 97.56 107 PHE B C 1
ATOM 2101 O O . PHE B 1 107 ? -8.969 -8.008 10.523 1 97.56 107 PHE B O 1
ATOM 2108 N N . GLU B 1 108 ? -6.93 -7.984 9.602 1 97.94 108 GLU B N 1
ATOM 2109 C CA . GLU B 1 108 ? -6.277 -7.27 10.695 1 97.94 108 GLU B CA 1
ATOM 2110 C C . GLU B 1 108 ? -5.5 -6.059 10.18 1 97.94 108 GLU B C 1
ATOM 2112 O O . GLU B 1 108 ? -4.641 -6.191 9.305 1 97.94 108 GLU B O 1
ATOM 2117 N N . LEU B 1 109 ? -5.887 -4.953 10.695 1 98.69 109 LEU B N 1
ATOM 2118 C CA . LEU B 1 109 ? -5.129 -3.744 10.391 1 98.69 109 LEU B CA 1
ATOM 2119 C C . LEU B 1 109 ? -3.764 -3.773 11.07 1 98.69 109 LEU B C 1
ATOM 2121 O O . LEU B 1 109 ? -3.674 -3.959 12.289 1 98.69 109 LEU B O 1
ATOM 2125 N N . LEU B 1 110 ? -2.764 -3.6 10.273 1 98.62 110 LEU B N 1
ATOM 2126 C CA . LEU B 1 110 ? -1.424 -3.506 10.852 1 98.62 110 LEU B CA 1
ATOM 2127 C C . LEU B 1 110 ? -1.088 -2.062 11.211 1 98.62 110 LEU B C 1
ATOM 2129 O O . LEU B 1 110 ? -0.521 -1.801 12.273 1 98.62 110 LEU B O 1
ATOM 2133 N N . ALA B 1 111 ? -1.407 -1.133 10.312 1 98.75 111 ALA B N 1
ATOM 2134 C CA . ALA B 1 111 ? -1.129 0.279 10.562 1 98.75 111 ALA B CA 1
ATOM 2135 C C . ALA B 1 111 ? -1.823 1.164 9.531 1 98.75 111 ALA B C 1
ATOM 2137 O O . ALA B 1 111 ? -1.966 0.778 8.367 1 98.75 111 ALA B O 1
ATOM 2138 N N . ILE B 1 112 ? -2.266 2.283 9.969 1 98.75 112 ILE B N 1
ATOM 2139 C CA . ILE B 1 112 ? -2.473 3.41 9.062 1 98.75 112 ILE B CA 1
ATOM 2140 C C . ILE B 1 112 ? -1.148 4.133 8.836 1 98.75 112 ILE B C 1
ATOM 2142 O O . ILE B 1 112 ? -0.608 4.762 9.742 1 98.75 112 ILE B O 1
ATOM 2146 N N . GLU B 1 113 ? -0.693 4.062 7.641 1 98.5 113 GLU B N 1
ATOM 2147 C CA . GLU B 1 113 ? 0.686 4.465 7.379 1 98.5 113 GLU B CA 1
ATOM 2148 C C . GLU B 1 113 ? 0.787 5.969 7.152 1 98.5 113 GLU B C 1
ATOM 2150 O O . GLU B 1 113 ? 1.695 6.621 7.672 1 98.5 113 GLU B O 1
ATOM 2155 N N . ALA B 1 114 ? -0.053 6.516 6.379 1 97.56 114 ALA B N 1
ATOM 2156 C CA . ALA B 1 114 ? -0.096 7.945 6.074 1 97.56 114 ALA B CA 1
ATOM 2157 C C . ALA B 1 114 ? -1.475 8.352 5.562 1 97.56 114 ALA B C 1
ATOM 2159 O O . ALA B 1 114 ? -2.191 7.543 4.969 1 97.56 114 ALA B O 1
ATOM 2160 N N . TYR B 1 115 ? -1.791 9.539 5.859 1 97.44 115 TYR B N 1
ATOM 2161 C CA . TYR B 1 115 ? -2.967 10.117 5.219 1 97.44 115 TYR B CA 1
ATOM 2162 C C . TYR B 1 115 ? -2.799 11.617 5.027 1 97.44 115 TYR B C 1
ATOM 2164 O O . TYR B 1 115 ? -2.004 12.258 5.723 1 97.44 115 TYR B O 1
ATOM 2172 N N . ASN B 1 116 ? -3.43 12.133 3.984 1 94.44 116 ASN B N 1
ATOM 2173 C CA . ASN B 1 116 ? -3.574 13.57 3.762 1 94.44 116 ASN B CA 1
ATOM 2174 C C . ASN B 1 116 ? -5.043 13.984 3.713 1 94.44 116 ASN B C 1
ATOM 2176 O O . ASN B 1 116 ? -5.879 13.398 4.402 1 94.44 116 ASN B O 1
ATOM 2180 N N . CYS B 1 117 ? -5.316 14.961 2.98 1 95.12 117 CYS B N 1
ATOM 2181 C CA . CYS B 1 117 ? -6.648 15.539 3.096 1 95.12 117 CYS B CA 1
ATOM 2182 C C . CYS B 1 117 ? -7.703 14.602 2.529 1 95.12 117 CYS B C 1
ATOM 2184 O O . CYS B 1 117 ? -8.891 14.727 2.846 1 95.12 117 CYS B O 1
ATOM 2186 N N . ASP B 1 118 ? -7.262 13.68 1.654 1 97.56 118 ASP B N 1
ATOM 2187 C CA . ASP B 1 118 ? -8.328 12.859 1.08 1 97.56 118 ASP B CA 1
ATOM 2188 C C . ASP B 1 118 ? -7.84 11.445 0.797 1 97.56 118 ASP B C 1
ATOM 2190 O O . ASP B 1 118 ? -8.547 10.656 0.166 1 97.56 118 ASP B O 1
ATOM 2194 N N . THR B 1 119 ? -6.625 11.172 1.143 1 98.69 119 THR B N 1
ATOM 2195 C CA . THR B 1 119 ? -6.035 9.883 0.795 1 98.69 119 THR B CA 1
ATOM 2196 C C . THR B 1 119 ? -5.477 9.188 2.035 1 98.69 119 THR B C 1
ATOM 2198 O O . THR B 1 119 ? -4.844 9.828 2.879 1 98.69 119 THR B O 1
ATOM 2201 N N . ILE B 1 120 ? -5.727 7.898 2.174 1 98.81 120 ILE B N 1
ATOM 2202 C CA . ILE B 1 120 ? -5.289 7.082 3.297 1 98.81 120 ILE B CA 1
ATOM 2203 C C . ILE B 1 120 ? -4.484 5.887 2.785 1 98.81 120 ILE B C 1
ATOM 2205 O O . ILE B 1 120 ? -4.898 5.211 1.841 1 98.81 120 ILE B O 1
ATOM 2209 N N . SER B 1 121 ? -3.357 5.613 3.393 1 98.94 121 SER B N 1
ATOM 2210 C CA . SER B 1 121 ? -2.584 4.402 3.133 1 98.94 121 SER B CA 1
ATOM 2211 C C . SER B 1 121 ? -2.531 3.508 4.367 1 98.94 121 SER B C 1
ATOM 2213 O O . SER B 1 121 ? -2.281 3.982 5.477 1 98.94 121 SER B O 1
ATOM 2215 N N . LEU B 1 122 ? -2.766 2.244 4.156 1 98.94 122 LEU B N 1
ATOM 2216 C CA . LEU B 1 122 ? -2.783 1.309 5.273 1 98.94 122 LEU B CA 1
ATOM 2217 C C . LEU B 1 122 ? -2.15 -0.022 4.883 1 98.94 122 LEU B C 1
ATOM 2219 O O . LEU B 1 122 ? -2.125 -0.378 3.703 1 98.94 122 LEU B O 1
ATOM 2223 N N . ARG B 1 123 ? -1.645 -0.743 5.844 1 98.94 123 ARG B N 1
ATOM 2224 C CA . ARG B 1 123 ? -1.191 -2.125 5.742 1 98.94 123 ARG B CA 1
ATOM 2225 C C . ARG B 1 123 ? -2.102 -3.061 6.531 1 98.94 123 ARG B C 1
ATOM 2227 O O . ARG B 1 123 ? -2.662 -2.668 7.559 1 98.94 123 ARG B O 1
ATOM 2234 N N . TRP B 1 124 ? -2.164 -4.176 6.035 1 98.75 124 TRP B N 1
ATOM 2235 C CA . TRP B 1 124 ? -3.059 -5.145 6.668 1 98.75 124 TRP B CA 1
ATOM 2236 C C . TRP B 1 124 ? -2.564 -6.566 6.441 1 98.75 124 TRP B C 1
ATOM 2238 O O . TRP B 1 124 ? -1.67 -6.801 5.625 1 98.75 124 TRP B O 1
ATOM 2248 N N . ILE B 1 125 ? -3.1 -7.496 7.227 1 98 125 ILE B N 1
ATOM 2249 C CA . ILE B 1 125 ? -2.875 -8.93 7.078 1 98 125 ILE B CA 1
ATOM 2250 C C . ILE B 1 125 ? -4.215 -9.656 6.98 1 98 125 ILE B C 1
ATOM 2252 O O . ILE B 1 125 ? -5.117 -9.414 7.785 1 98 125 ILE B O 1
ATOM 2256 N N . GLY B 1 126 ? -4.34 -10.414 5.93 1 95.44 126 GLY B N 1
ATOM 2257 C CA . GLY B 1 126 ? -5.434 -11.359 5.809 1 95.44 126 GLY B CA 1
ATOM 2258 C C . GLY B 1 126 ? -5.113 -12.727 6.395 1 95.44 126 GLY B C 1
ATOM 2259 O O . GLY B 1 126 ? -4.105 -13.336 6.031 1 95.44 126 GLY B O 1
ATOM 2260 N N . GLY B 1 127 ? -5.926 -13.156 7.289 1 87.44 127 GLY B N 1
ATOM 2261 C CA . GLY B 1 127 ? -5.672 -14.367 8.047 1 87.44 127 GLY B CA 1
ATOM 2262 C C . GLY B 1 127 ? -6.078 -15.633 7.316 1 87.44 127 GLY B C 1
ATOM 2263 O O . GLY B 1 127 ? -6.781 -16.484 7.871 1 87.44 127 GLY B O 1
ATOM 2264 N N . LEU B 1 128 ? -5.625 -15.742 6.125 1 87.62 128 LEU B N 1
ATOM 2265 C CA . LEU B 1 128 ? -5.871 -16.969 5.379 1 87.62 128 LEU B CA 1
ATOM 2266 C C . LEU B 1 128 ? -4.871 -18.062 5.777 1 87.62 128 LEU B C 1
ATOM 2268 O O . LEU B 1 128 ? -3.889 -17.781 6.469 1 87.62 128 LEU B O 1
ATOM 2272 N N . GLN B 1 129 ? -5.258 -19.234 5.594 1 87.25 129 GLN B N 1
ATOM 2273 C CA . GLN B 1 129 ? -4.414 -20.406 5.871 1 87.25 129 GLN B CA 1
ATOM 2274 C C . GLN B 1 129 ? -4.059 -21.141 4.582 1 87.25 129 GLN B C 1
ATOM 2276 O O . GLN B 1 129 ? -4.871 -21.219 3.658 1 87.25 129 GLN B O 1
ATOM 2281 N N . PRO B 1 130 ? -2.803 -21.594 4.477 1 88.31 130 PRO B N 1
ATOM 2282 C CA . PRO B 1 130 ? -1.789 -21.812 5.508 1 88.31 130 PRO B CA 1
ATOM 2283 C C . PRO B 1 130 ? -0.921 -20.594 5.766 1 88.31 130 PRO B C 1
ATOM 2285 O O . PRO B 1 130 ? -0.236 -20.516 6.789 1 88.31 130 PRO B O 1
ATOM 2288 N N . GLN B 1 131 ? -0.889 -19.688 4.84 1 90.94 131 GLN B N 1
ATOM 2289 C CA . GLN B 1 131 ? -0.037 -18.516 5.035 1 90.94 131 GLN B CA 1
ATOM 2290 C C . GLN B 1 131 ? -0.865 -17.234 5.09 1 90.94 131 GLN B C 1
ATOM 2292 O O . GLN B 1 131 ? -1.826 -17.078 4.336 1 90.94 131 GLN B O 1
ATOM 2297 N N . PRO B 1 132 ? -0.396 -16.406 5.98 1 95.06 132 PRO B N 1
ATOM 2298 C CA . PRO B 1 132 ? -1.058 -15.102 5.949 1 95.06 132 PRO B CA 1
ATOM 2299 C C . PRO B 1 132 ? -0.729 -14.305 4.691 1 95.06 132 PRO B C 1
ATOM 2301 O O . PRO B 1 132 ? 0.291 -14.555 4.043 1 95.06 132 PRO B O 1
ATOM 2304 N N . VAL B 1 133 ? -1.616 -13.445 4.363 1 97.88 133 VAL B N 1
ATOM 2305 C CA . VAL B 1 133 ? -1.432 -12.562 3.217 1 97.88 133 VAL B CA 1
ATOM 2306 C C . VAL B 1 133 ? -1.323 -11.117 3.688 1 97.88 133 VAL B C 1
ATOM 2308 O O . VAL B 1 133 ? -2.244 -10.594 4.32 1 97.88 133 VAL B O 1
ATOM 2311 N N . LYS B 1 134 ? -0.237 -10.516 3.4 1 98.19 134 LYS B N 1
ATOM 2312 C CA . LYS B 1 134 ? -0.09 -9.094 3.695 1 98.19 134 LYS B CA 1
ATOM 2313 C C . LYS B 1 134 ? -0.388 -8.242 2.463 1 98.19 134 LYS B C 1
ATOM 2315 O O . LYS B 1 134 ? -0.052 -8.625 1.342 1 98.19 134 LYS B O 1
ATOM 2320 N N . GLY B 1 135 ? -1.014 -7.145 2.709 1 98.75 135 GLY B N 1
ATOM 2321 C CA . GLY B 1 135 ? -1.326 -6.211 1.637 1 98.75 135 GLY B CA 1
ATOM 2322 C C . GLY B 1 135 ? -1.216 -4.758 2.059 1 98.75 135 GLY B C 1
ATOM 2323 O O . GLY B 1 135 ? -1.08 -4.461 3.248 1 98.75 135 GLY B O 1
ATOM 2324 N N . ILE B 1 136 ? -1.098 -3.922 1.138 1 98.94 136 ILE B N 1
ATOM 2325 C CA . ILE B 1 136 ? -1.141 -2.471 1.285 1 98.94 136 ILE B CA 1
ATOM 2326 C C . ILE B 1 136 ? -2.275 -1.899 0.438 1 98.94 136 ILE B C 1
ATOM 2328 O O . ILE B 1 136 ? -2.469 -2.309 -0.709 1 98.94 136 ILE B O 1
ATOM 2332 N N . THR B 1 137 ? -3.029 -1.027 1.003 1 98.94 137 THR B N 1
ATOM 2333 C CA . THR B 1 137 ? -4.172 -0.398 0.347 1 98.94 137 THR B CA 1
ATOM 2334 C C . THR B 1 137 ? -4.09 1.121 0.461 1 98.94 137 THR B C 1
ATOM 2336 O O . THR B 1 137 ? -3.719 1.651 1.511 1 98.94 137 THR B O 1
ATOM 2339 N N . VAL B 1 138 ? -4.371 1.771 -0.616 1 98.94 138 VAL B N 1
ATOM 2340 C CA . VAL B 1 138 ? -4.613 3.209 -0.658 1 98.94 138 VAL B CA 1
ATOM 2341 C C . VAL B 1 138 ? -6.102 3.477 -0.863 1 98.94 138 VAL B C 1
ATOM 2343 O O . VAL B 1 138 ? -6.715 2.932 -1.782 1 98.94 138 VAL B O 1
ATOM 2346 N N . LEU B 1 139 ? -6.652 4.27 -0 1 98.94 139 LEU B N 1
ATOM 2347 C CA . LEU B 1 139 ? -8.031 4.719 -0.113 1 98.94 139 LEU B CA 1
ATOM 2348 C C . LEU B 1 139 ? -8.102 6.207 -0.427 1 98.94 139 LEU B C 1
ATOM 2350 O O . LEU B 1 139 ? -7.594 7.031 0.338 1 98.94 139 LEU B O 1
ATOM 2354 N N . LYS B 1 140 ? -8.711 6.543 -1.558 1 98.88 140 LYS B N 1
ATOM 2355 C CA . LYS B 1 140 ? -9.102 7.93 -1.802 1 98.88 140 LYS B CA 1
ATOM 2356 C C . LYS B 1 140 ? -10.531 8.188 -1.338 1 98.88 140 LYS B C 1
ATOM 2358 O O . LYS B 1 140 ? -11.438 7.406 -1.627 1 98.88 140 LYS B O 1
ATOM 2363 N N . ALA B 1 141 ? -10.664 9.25 -0.646 1 98.75 141 ALA B N 1
ATOM 2364 C CA . ALA B 1 141 ? -11.969 9.57 -0.084 1 98.75 141 ALA B CA 1
ATOM 2365 C C . ALA B 1 141 ? -12.516 10.867 -0.668 1 98.75 141 ALA B C 1
ATOM 2367 O O . ALA B 1 141 ? -11.742 11.742 -1.079 1 98.75 141 ALA B O 1
ATOM 2368 N N . SER B 1 142 ? -13.789 10.93 -0.736 1 98.44 142 SER B N 1
ATOM 2369 C CA . SER B 1 142 ? -14.5 12.141 -1.152 1 98.44 142 SER B CA 1
ATOM 2370 C C . SER B 1 142 ? -15.625 12.477 -0.178 1 98.44 142 SER B C 1
ATOM 2372 O O . SER B 1 142 ? -16.062 11.625 0.599 1 98.44 142 SER B O 1
ATOM 2374 N N . ASN B 1 143 ? -15.945 13.664 -0.186 1 97.81 143 ASN B N 1
ATOM 2375 C CA . ASN B 1 143 ? -17.016 14.164 0.666 1 97.81 143 ASN B CA 1
ATOM 2376 C C . ASN B 1 143 ? -18.047 14.969 -0.133 1 97.81 143 ASN B C 1
ATOM 2378 O O . ASN B 1 143 ? -18.172 16.188 0.054 1 97.81 143 ASN B O 1
ATOM 2382 N N . SER B 1 144 ? -18.859 14.336 -0.829 1 95.31 144 SER B N 1
ATOM 2383 C CA . SER B 1 144 ? -19.781 14.977 -1.771 1 95.31 144 SER B CA 1
ATOM 2384 C C . SER B 1 144 ? -20.891 15.719 -1.042 1 95.31 144 SER B C 1
ATOM 2386 O O . SER B 1 144 ? -21.484 16.656 -1.586 1 95.31 144 SER B O 1
ATOM 2388 N N . GLN B 1 145 ? -21.141 15.312 0.132 1 94.12 145 GLN B N 1
ATOM 2389 C CA . GLN B 1 145 ? -22.234 15.938 0.874 1 94.12 145 GLN B CA 1
ATOM 2390 C C . GLN B 1 145 ? -21.734 17.156 1.654 1 94.12 145 GLN B C 1
ATOM 2392 O O . GLN B 1 145 ? -22.531 17.953 2.156 1 94.12 145 GLN B O 1
ATOM 2397 N N . GLY B 1 146 ? -20.5 17.234 1.874 1 93.88 146 GLY B N 1
ATOM 2398 C CA . GLY B 1 146 ? -19.891 18.406 2.482 1 93.88 146 GLY B CA 1
ATOM 2399 C C . GLY B 1 146 ? -20.141 18.5 3.977 1 93.88 146 GLY B C 1
ATOM 2400 O O . GLY B 1 146 ? -20.219 19.594 4.535 1 93.88 146 GLY B O 1
ATOM 2401 N N . LYS B 1 147 ? -20.391 17.359 4.594 1 94.25 147 LYS B N 1
ATOM 2402 C CA . LYS B 1 147 ? -20.531 17.297 6.047 1 94.25 147 LYS B CA 1
ATOM 2403 C C . LYS B 1 147 ? -19.375 16.516 6.676 1 94.25 147 LYS B C 1
ATOM 2405 O O . LYS B 1 147 ? -18.781 15.664 6.02 1 94.25 147 LYS B O 1
ATOM 2410 N N . LYS B 1 148 ? -19.109 16.766 7.91 1 90.12 148 LYS B N 1
ATOM 2411 C CA . LYS B 1 148 ? -17.922 16.25 8.586 1 90.12 148 LYS B CA 1
ATOM 2412 C C . LYS B 1 148 ? -17.969 14.719 8.641 1 90.12 148 LYS B C 1
ATOM 2414 O O . LYS B 1 148 ? -16.906 14.07 8.648 1 90.12 148 LYS B O 1
ATOM 2419 N N . ASP B 1 149 ? -19.125 14.102 8.602 1 90.69 149 ASP B N 1
ATOM 2420 C CA . ASP B 1 149 ? -19.25 12.664 8.828 1 90.69 149 ASP B CA 1
ATOM 2421 C C . ASP B 1 149 ? -19.719 11.953 7.559 1 90.69 149 ASP B C 1
ATOM 2423 O O . ASP B 1 149 ? -20.219 10.82 7.625 1 90.69 149 ASP B O 1
ATOM 2427 N N . THR B 1 150 ? -19.547 12.602 6.438 1 96.31 150 THR B N 1
ATOM 2428 C CA . THR B 1 150 ? -20.125 12.008 5.238 1 96.31 150 THR B CA 1
ATOM 2429 C C . THR B 1 150 ? -19.047 11.641 4.23 1 96.31 150 THR B C 1
ATOM 2431 O O . THR B 1 150 ? -19.297 11.578 3.027 1 96.31 150 THR B O 1
ATOM 2434 N N . TRP B 1 151 ? -17.844 11.453 4.754 1 98.25 151 TRP B N 1
ATOM 2435 C CA . TRP B 1 151 ? -16.766 10.992 3.898 1 98.25 151 TRP B CA 1
ATOM 2436 C C . TRP B 1 151 ? -17 9.57 3.42 1 98.25 151 TRP B C 1
ATOM 2438 O O . TRP B 1 151 ? -17.453 8.719 4.191 1 98.25 151 TRP B O 1
ATOM 2448 N N . GLN B 1 152 ? -16.734 9.344 2.076 1 98.81 152 GLN B N 1
ATOM 2449 C CA . GLN B 1 152 ? -16.875 8.031 1.452 1 98.81 152 GLN B CA 1
ATOM 2450 C C . GLN B 1 152 ? -15.633 7.672 0.636 1 98.81 152 GLN B C 1
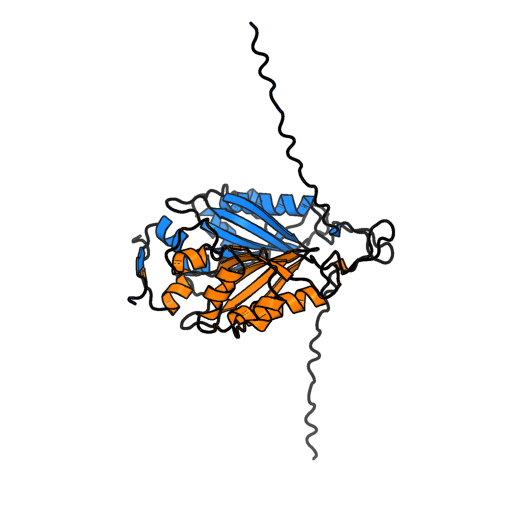ATOM 2452 O O . GLN B 1 152 ? -14.914 8.555 0.164 1 98.81 152 GLN B O 1
ATOM 2457 N N . ILE B 1 153 ? -15.398 6.426 0.499 1 98.94 153 ILE B N 1
ATOM 2458 C CA . ILE B 1 153 ? -14.305 5.945 -0.342 1 98.94 153 ILE B CA 1
ATOM 2459 C C . ILE B 1 153 ? -14.703 6.047 -1.812 1 98.94 153 I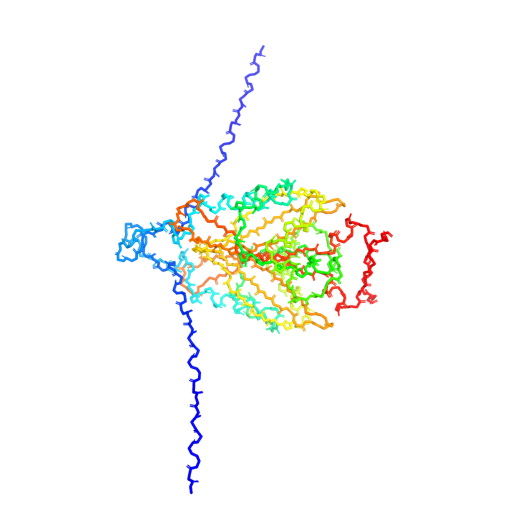LE B C 1
ATOM 2461 O O . ILE B 1 153 ? -15.734 5.5 -2.221 1 98.94 153 ILE B O 1
ATOM 2465 N N . SER B 1 154 ? -13.844 6.703 -2.588 1 98.88 154 SER B N 1
ATOM 2466 C CA . SER B 1 154 ? -14.172 6.875 -4 1 98.88 154 SER B CA 1
ATOM 2467 C C . SER B 1 154 ? -13.227 6.066 -4.887 1 98.88 154 SER B C 1
ATOM 2469 O O . SER B 1 154 ? -13.555 5.77 -6.039 1 98.88 154 SER B O 1
ATOM 2471 N N . THR B 1 155 ? -12.062 5.742 -4.418 1 98.94 155 THR B N 1
ATOM 2472 C CA . THR B 1 155 ? -11.117 4.906 -5.148 1 98.94 155 THR B CA 1
ATOM 2473 C C . THR B 1 155 ? -10.336 4.012 -4.195 1 98.94 155 THR B C 1
ATOM 2475 O O . THR B 1 155 ? -9.938 4.445 -3.113 1 98.94 155 THR B O 1
ATOM 2478 N N . ILE B 1 156 ? -10.164 2.791 -4.594 1 98.94 156 ILE B N 1
ATOM 2479 C CA . ILE B 1 156 ? -9.359 1.827 -3.85 1 98.94 156 ILE B CA 1
ATOM 2480 C C . ILE B 1 156 ? -8.227 1.308 -4.734 1 98.94 156 ILE B C 1
ATOM 2482 O O . ILE B 1 156 ? -8.461 0.891 -5.871 1 98.94 156 ILE B O 1
ATOM 2486 N N . PHE B 1 157 ? -7.023 1.396 -4.293 1 98.94 157 PHE B N 1
ATOM 2487 C CA . PHE B 1 157 ? -5.875 0.679 -4.84 1 98.94 157 PHE B CA 1
ATOM 2488 C C . PHE B 1 157 ? -5.34 -0.333 -3.836 1 98.94 157 PHE B C 1
ATOM 2490 O O . PHE B 1 157 ? -5.012 0.024 -2.703 1 98.94 157 PHE B O 1
ATOM 2497 N N . THR B 1 158 ? -5.297 -1.578 -4.219 1 98.88 158 THR B N 1
ATOM 2498 C CA . THR B 1 158 ? -4.777 -2.605 -3.326 1 98.88 158 THR B CA 1
ATOM 2499 C C . THR B 1 158 ? -3.799 -3.52 -4.059 1 98.88 158 THR B C 1
ATOM 2501 O O . THR B 1 158 ? -4.059 -3.932 -5.191 1 98.88 158 THR B O 1
ATOM 2504 N N . GLU B 1 159 ? -2.686 -3.777 -3.432 1 98.88 159 GLU B N 1
ATOM 2505 C CA . GLU B 1 159 ? -1.814 -4.867 -3.855 1 98.88 159 GLU B CA 1
ATOM 2506 C C . GLU B 1 159 ? -1.368 -5.711 -2.664 1 98.88 159 GLU B C 1
ATOM 2508 O O . GLU B 1 159 ? -1.183 -5.191 -1.562 1 98.88 159 GLU B O 1
ATOM 2513 N N . PHE B 1 160 ? -1.253 -6.961 -2.943 1 98.75 160 PHE B N 1
ATOM 2514 C CA . PHE B 1 160 ? -0.874 -7.922 -1.914 1 98.75 160 PHE B CA 1
ATOM 2515 C C . PHE B 1 160 ? -0.135 -9.109 -2.523 1 98.75 160 PHE B C 1
ATOM 2517 O O . PHE B 1 160 ? -0.038 -9.219 -3.748 1 98.75 160 PHE B O 1
ATOM 2524 N N . ASN B 1 161 ? 0.444 -9.898 -1.646 1 98.62 161 ASN B N 1
ATOM 2525 C CA . ASN B 1 161 ? 1.101 -11.125 -2.066 1 98.62 161 ASN B CA 1
ATOM 2526 C C . ASN B 1 161 ? 0.103 -12.125 -2.656 1 98.62 161 ASN B C 1
ATOM 2528 O O . ASN B 1 161 ? -0.446 -12.961 -1.936 1 98.62 161 ASN B O 1
ATOM 2532 N N . SER B 1 162 ? -0.026 -12.109 -3.938 1 97.81 162 SER B N 1
ATOM 2533 C CA . SER B 1 162 ? -1.048 -12.891 -4.625 1 97.81 162 SER B CA 1
ATOM 2534 C C . SER B 1 162 ? -0.66 -14.367 -4.699 1 97.81 162 SER B C 1
ATOM 2536 O O . SER B 1 162 ? -1.526 -15.234 -4.805 1 97.81 162 SER B O 1
ATOM 2538 N N . ILE B 1 163 ? 0.621 -14.688 -4.59 1 97.31 163 ILE B N 1
ATOM 2539 C CA . ILE B 1 163 ? 1.056 -16.078 -4.547 1 97.31 163 ILE B CA 1
ATOM 2540 C C . ILE B 1 163 ? 0.507 -16.75 -3.291 1 97.31 163 ILE B C 1
ATOM 2542 O O . ILE B 1 163 ? -0.052 -17.859 -3.359 1 97.31 163 ILE B O 1
ATOM 2546 N N . ALA B 1 164 ? 0.679 -16.078 -2.207 1 96.94 164 ALA B N 1
ATOM 2547 C CA . ALA B 1 164 ? 0.193 -16.641 -0.95 1 96.94 164 ALA B CA 1
ATOM 2548 C C . ALA B 1 164 ? -1.314 -16.859 -0.999 1 96.94 164 ALA B C 1
ATOM 2550 O O . ALA B 1 164 ? -1.804 -17.906 -0.568 1 96.94 164 ALA B O 1
ATOM 2551 N N . TRP B 1 165 ? -2.033 -15.891 -1.515 1 96.81 165 TRP B N 1
ATOM 2552 C CA . TRP B 1 165 ? -3.482 -16.047 -1.609 1 96.81 165 TRP B CA 1
ATOM 2553 C C . TRP B 1 165 ? -3.852 -17.203 -2.521 1 96.81 165 TRP B C 1
ATOM 2555 O O . TRP B 1 165 ? -4.742 -18 -2.197 1 96.81 165 TRP B O 1
ATOM 2565 N N . LEU B 1 166 ? -3.213 -17.297 -3.639 1 96.25 166 LEU B N 1
ATOM 2566 C CA . LEU B 1 166 ? -3.469 -18.391 -4.578 1 96.25 166 LEU B CA 1
ATOM 2567 C C . LEU B 1 166 ? -3.293 -19.75 -3.898 1 96.25 166 LEU B C 1
ATOM 2569 O O . LEU B 1 166 ? -4.141 -20.625 -4.039 1 96.25 166 LEU B O 1
ATOM 2573 N N . GLN B 1 167 ? -2.246 -19.828 -3.201 1 94.88 167 GLN B N 1
ATOM 2574 C CA . GLN B 1 167 ? -1.975 -21.094 -2.514 1 94.88 167 GLN B CA 1
ATOM 2575 C C . GLN B 1 167 ? -3.021 -21.375 -1.438 1 94.88 167 GLN B C 1
ATOM 2577 O O . GLN B 1 167 ? -3.408 -22.516 -1.222 1 94.88 167 GLN B O 1
ATOM 2582 N N . ASP B 1 168 ? -3.461 -20.375 -0.842 1 93.69 168 ASP B N 1
ATOM 2583 C CA . ASP B 1 168 ? -4.449 -20.516 0.224 1 93.69 168 ASP B CA 1
ATOM 2584 C C . ASP B 1 168 ? -5.785 -21 -0.323 1 93.69 168 ASP B C 1
ATOM 2586 O O . ASP B 1 168 ? -6.543 -21.672 0.382 1 93.69 168 ASP B O 1
ATOM 2590 N N . ILE B 1 169 ? -6.07 -20.75 -1.574 1 92.19 169 ILE B N 1
ATOM 2591 C CA . ILE B 1 169 ? -7.359 -21.156 -2.127 1 92.19 169 ILE B CA 1
ATOM 2592 C C . ILE B 1 169 ? -7.188 -22.438 -2.93 1 92.19 169 ILE B C 1
ATOM 2594 O O . ILE B 1 169 ? -8.102 -22.859 -3.645 1 92.19 169 ILE B O 1
ATOM 2598 N N . GLY B 1 170 ? -5.965 -23.016 -2.889 1 93.19 170 GLY B N 1
ATOM 2599 C CA . GLY B 1 170 ? -5.777 -24.359 -3.416 1 93.19 170 GLY B CA 1
ATOM 2600 C C . GLY B 1 170 ? -5 -24.391 -4.719 1 93.19 170 GLY B C 1
ATOM 2601 O O . GLY B 1 170 ? -4.824 -25.453 -5.324 1 93.19 170 GLY B O 1
ATOM 2602 N N . GLY B 1 171 ? -4.547 -23.219 -5.137 1 94.69 171 GLY B N 1
ATOM 2603 C CA . GLY B 1 171 ? -3.686 -23.172 -6.305 1 94.69 171 GLY B CA 1
ATOM 2604 C C . GLY B 1 171 ? -2.246 -23.547 -6 1 94.69 171 GLY B C 1
ATOM 2605 O O . GLY B 1 171 ? -1.892 -23.781 -4.844 1 94.69 171 GLY B O 1
ATOM 2606 N N . ASN B 1 172 ? -1.504 -23.672 -7.145 1 95 172 ASN B N 1
ATOM 2607 C CA . ASN B 1 172 ? -0.096 -24.016 -7.016 1 95 172 ASN B CA 1
ATOM 2608 C C . ASN B 1 172 ? 0.786 -23.172 -7.918 1 95 172 ASN B C 1
ATOM 2610 O O . ASN B 1 172 ? 0.313 -22.625 -8.922 1 95 172 ASN B O 1
ATOM 2614 N N . VAL B 1 173 ? 1.999 -23.125 -7.418 1 94.69 173 VAL B N 1
ATOM 2615 C CA . VAL B 1 173 ? 2.959 -22.375 -8.227 1 94.69 173 VAL B CA 1
ATOM 2616 C C . VAL B 1 173 ? 4.18 -23.25 -8.516 1 94.69 173 VAL B C 1
ATOM 2618 O O . VAL B 1 173 ? 4.559 -24.094 -7.691 1 94.69 173 VAL B O 1
ATOM 2621 N N . THR B 1 174 ? 4.676 -23.078 -9.695 1 95.5 174 THR B N 1
ATOM 2622 C CA . THR B 1 174 ? 5.965 -23.641 -10.078 1 95.5 174 THR B CA 1
ATOM 2623 C C . THR B 1 174 ? 6.98 -22.547 -10.352 1 95.5 174 THR B C 1
ATOM 2625 O O . THR B 1 174 ? 6.738 -21.656 -11.18 1 95.5 174 THR B O 1
ATOM 2628 N N . TYR B 1 175 ? 8.023 -22.562 -9.656 1 93.31 175 TYR B N 1
ATOM 2629 C CA . TYR B 1 175 ? 9.086 -21.578 -9.812 1 93.31 175 TYR B CA 1
ATOM 2630 C C . TYR B 1 175 ? 10.008 -21.938 -10.977 1 93.31 175 TYR B C 1
ATOM 2632 O O . TYR B 1 175 ? 10.078 -23.094 -11.383 1 93.31 175 TYR B O 1
ATOM 2640 N N . PRO B 1 176 ? 10.664 -20.891 -11.445 1 89.94 176 PRO B N 1
ATOM 2641 C CA . PRO B 1 176 ? 11.578 -21.203 -12.5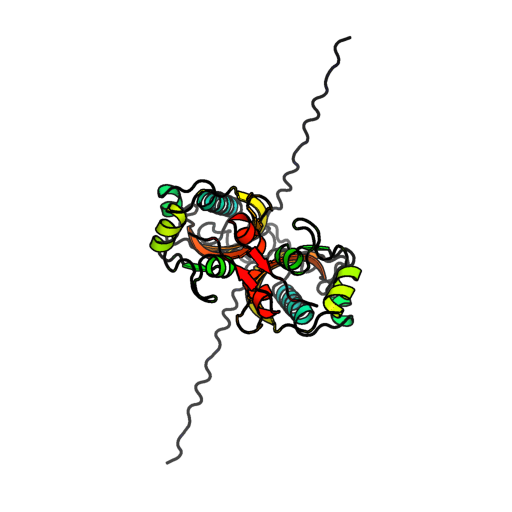47 1 89.94 176 PRO B CA 1
ATOM 2642 C C . PRO B 1 176 ? 12.703 -22.156 -12.133 1 89.94 176 PRO B C 1
ATOM 2644 O O . PRO B 1 176 ? 13.141 -22.125 -10.977 1 89.94 176 PRO B O 1
ATOM 2647 N N . SER B 1 177 ? 13.109 -23.109 -13.062 1 80.44 177 SER B N 1
ATOM 2648 C CA . SER B 1 177 ? 14.227 -24.031 -12.836 1 80.44 177 SER B CA 1
ATOM 2649 C C . SER B 1 177 ? 15.562 -23.297 -12.922 1 80.44 177 SER B C 1
ATOM 2651 O O . SER B 1 177 ? 15.75 -22.422 -13.773 1 80.44 177 SER B O 1
ATOM 2653 N N . HIS B 1 178 ? 16.25 -23 -11.883 1 61.81 178 HIS B N 1
ATOM 2654 C CA . HIS B 1 178 ? 17.594 -22.469 -12.008 1 61.81 178 HIS B CA 1
ATOM 2655 C C . HIS B 1 178 ? 18.547 -23.531 -12.578 1 61.81 178 HIS B C 1
ATOM 2657 O O . HIS B 1 178 ? 18.344 -24.719 -12.375 1 61.81 178 HIS B O 1
#

Foldseek 3Di:
DPPPPPPPPPPPPPVPPVPCQCPQDPVRNHDQLLQFPDPVLQVVLVVLVQCLQAPNDPVSLVQAADFQAWEAEQLVCVLVVHDHPDTPQRGSVSSCVVSVVDHHWNKAWPDFDDDIRFKTKTKIWTPFPPDIKIKIKMWGWHNPPSDNNRIHTRYMYMYIDSQVVCVSVPHDDDDDDD/DPPPPPPPPPPPPPVPPVPCVCPADPVRNHDQLLQFPDPVLLVVLVVLVQCLQAPNDPVSLVQAADFQAWEAEQLVCVLVVHDHPDTPQRGSVSSCVVSVVDHHWNKAWPDFDDDIRFKTKTKIWTPFPPDIKIKIKMWGWHNPPSDNNRIHTRYMYMYIDSQVVCVSVPHDDDDDDD

Secondary structure (DSSP, 8-state):
-------------------GGG---TTS----TTTS--HHHHHHHHHHHHHHHHS--HHHHHHHEEEEEEEE-HHHHHHHTPPTTS-SB-SHHHHHHHHHTSPP--EEEEEEEEE-SSEEEEEEEE--SSS-EEEEEEEEEE-TT-STT--EEEEEEEEEBHHHHHHHTT-EEE----/-------------------GGG---TTS----TTTS--HHHHHHHHHHHHHHHHS--HHHHHHHEEEEEEEE-HHHHHHHTPPTTS-SB-SHHHHHHHHHTSPP--EEEEEEEEE-SSEEEEEEEE--SSS-EEEEEEEEEE-TT-STT--EEEEEEEEEBHHHHHHHTT-EEE----